Protein AF-K1SBX8-F1 (afdb_monomer)

Solvent-accessible surface area (backbone atoms only — not comparable to full-atom values): 13342 Å² total; per-residue (Å²): 135,52,78,65,52,52,31,38,78,70,58,76,33,94,51,95,43,72,65,49,44,47,35,50,52,34,51,57,45,26,78,76,49,77,55,64,72,56,53,44,50,53,35,54,56,32,33,76,77,32,50,64,52,16,52,54,54,49,52,50,48,37,45,75,54,55,51,29,42,60,83,38,51,71,63,34,48,75,53,74,47,83,50,100,91,45,70,44,81,47,74,47,83,60,45,67,79,79,82,50,70,68,49,53,55,53,38,71,73,46,81,90,67,76,72,55,78,51,95,76,40,68,66,38,53,47,25,66,47,52,80,82,41,77,47,21,36,45,42,67,66,38,79,44,76,40,82,86,38,63,25,32,40,35,68,46,61,71,56,90,51,57,66,27,24,38,42,33,46,63,57,86,39,62,44,73,80,52,78,63,49,58,50,35,52,51,43,49,35,73,64,36,74,82,40,47,74,46,66,76,65,75,50,99,82,54,69,99,61,69,57,64,39,30,57,33,44,31,23,48,68,83,52,65,77,78,69,57,85,130

pLDDT: mean 90.3, std 9.58, range [52.72, 98.81]

Radius of gyration: 18.96 Å; Cα contacts (8 Å, |Δi|>4): 338; chains: 1; bounding box: 49×44×55 Å

Foldseek 3Di:
DDPLVVCVVVCVFVDPDPLSSQLVLLVVLLVVADDQVVLQVVLVVLVVVNNVSSLVVVLVSCPVSCVQVVVQQVPKDWDWDQDPVGIDIDIDQRSDDDQDPVLVVVVVVDDDDCPPVDLPAPSQQLASADSPGGHRNNPHWHWDQFPNAIKIKDADSRDPDAFWMKIFGNDQAFAADDPSVVSRQVRVCV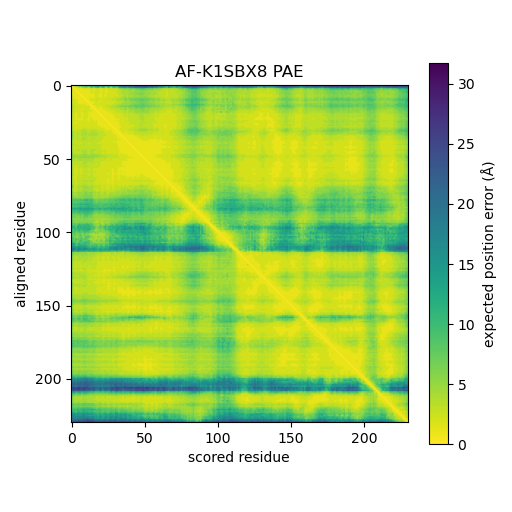SVVQKHKADFHLDPPTDPDPRRTHMIIMGHDCDPVNVDDD

Organism: NCBI:txid408170

InterPro domains:
  IPR000766 Galactose-1-phosphate uridyl transferase, class II [MF_00571] (1-230)
  IPR000766 Galactose-1-phosphate uridyl transferase, class II [PTHR39191] (3-229)
  IPR005849 Galactose-1-phosphate uridyl transferase, N-terminal [PF01087] (5-174)
  IPR023425 Galactose-1-phosphate uridyl transferase, class II, conserved site [PS01163] (202-219)

Sequence (230 aa):
SGLLDYAYEKGIIPENTVTYRDLFDVKLMASLVKRPSEVIREFWQNYSCSPKLATDSYYKFSCDTDYIRRYRIKKDLKWKTSTEYGDIDITVNLSKPEKDPKAIAAAKLQKQSGYPKCLLCKENEGYAGRVNHPARDNHRIIPLTIDGDNWFMQYSPYVYYNEHCIVFNGEHTPMVINDSTFRKLFDFISQFPHYIIGSNADLPIVGGSILTHEHFQGGRYSFALNRAEV

Nearest PDB structures (foldseek):
  6pe5-assembly1_R  TM=2.666E-01  e=2.845E+00  Vibrio parahaemolyticus
  2ca1-assembly1_B  TM=4.551E-01  e=9.415E+00  Infectious bronchitis virus
  2cjr-assembly1_A  TM=3.867E-01  e=5.494E+00  SARS coronavirus TW1

Mean predicted aligned error: 5.34 Å

Structure (mmCIF, N/CA/C/O backbone):
data_AF-K1SBX8-F1
#
_entry.id   AF-K1SBX8-F1
#
loop_
_atom_site.group_PDB
_atom_site.id
_atom_site.type_symbol
_atom_site.label_atom_id
_atom_site.label_alt_id
_atom_site.label_comp_id
_atom_site.label_asym_id
_atom_site.label_entity_id
_atom_site.label_seq_id
_atom_site.pdbx_PDB_ins_code
_atom_site.Cartn_x
_atom_site.Cartn_y
_atom_site.Cartn_z
_atom_site.occupancy
_atom_site.B_iso_or_equiv
_atom_site.auth_seq_id
_atom_site.auth_comp_id
_atom_site.auth_asym_id
_atom_site.auth_atom_id
_atom_site.pdbx_PDB_model_num
ATOM 1 N N . SER A 1 1 ? 3.984 -13.904 -26.184 1.00 52.72 1 SER A N 1
ATOM 2 C CA . SER A 1 1 ? 5.013 -12.903 -25.862 1.00 52.72 1 SER A CA 1
ATOM 3 C C . SER 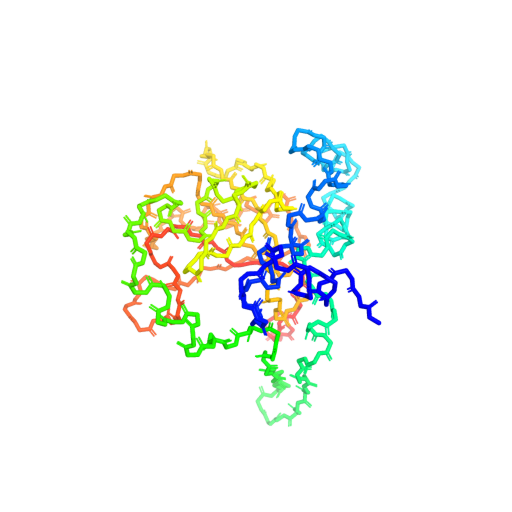A 1 1 ? 4.297 -11.673 -25.336 1.00 52.72 1 SER A C 1
ATOM 5 O O . SER A 1 1 ? 3.405 -11.176 -26.017 1.00 52.72 1 SER A O 1
ATOM 7 N N . GLY A 1 2 ? 4.546 -11.297 -24.080 1.00 88.31 2 GLY A N 1
ATOM 8 C CA . GLY A 1 2 ? 3.943 -10.118 -23.444 1.00 88.31 2 GLY A CA 1
ATOM 9 C C . GLY A 1 2 ? 4.786 -8.855 -23.652 1.00 88.31 2 GLY A C 1
ATOM 10 O O . GLY A 1 2 ? 5.935 -8.937 -24.079 1.00 88.31 2 GLY A O 1
ATOM 11 N N . LEU A 1 3 ? 4.254 -7.680 -23.295 1.00 92.19 3 LEU A N 1
ATOM 12 C CA . LEU A 1 3 ? 4.974 -6.396 -23.412 1.00 92.19 3 LEU A CA 1
ATOM 13 C C . LEU A 1 3 ? 6.342 -6.39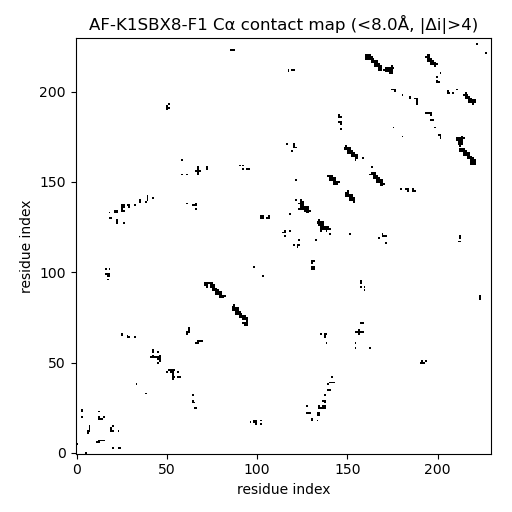9 -22.706 1.00 92.19 3 LEU A C 1
ATOM 15 O O . LEU A 1 3 ? 7.278 -5.756 -23.172 1.00 92.19 3 LEU A O 1
ATOM 19 N N . LEU A 1 4 ? 6.476 -7.147 -21.606 1.00 93.81 4 LEU A N 1
ATOM 20 C CA . LEU A 1 4 ? 7.731 -7.270 -20.858 1.00 93.81 4 LEU A CA 1
ATOM 21 C C . LEU A 1 4 ? 8.768 -8.149 -21.573 1.00 93.81 4 LEU A C 1
ATOM 23 O O . LEU A 1 4 ? 9.962 -7.883 -21.463 1.00 93.81 4 LEU A O 1
ATOM 27 N N . ASP A 1 5 ? 8.323 -9.170 -22.313 1.00 95.06 5 ASP A N 1
ATOM 28 C CA . ASP A 1 5 ? 9.214 -10.001 -23.133 1.00 95.06 5 ASP A CA 1
ATOM 29 C C . ASP A 1 5 ? 9.753 -9.165 -24.295 1.00 95.06 5 ASP A C 1
ATOM 31 O O . ASP A 1 5 ? 10.964 -9.076 -24.480 1.00 95.06 5 ASP A O 1
ATOM 35 N N . TYR A 1 6 ? 8.862 -8.442 -24.982 1.00 95.75 6 TYR A N 1
ATOM 36 C CA . TYR A 1 6 ? 9.233 -7.497 -26.034 1.00 95.75 6 TYR A CA 1
ATOM 37 C C . TYR A 1 6 ? 10.217 -6.430 -25.532 1.00 95.75 6 TYR A C 1
ATOM 39 O O . TYR A 1 6 ? 11.199 -6.116 -26.204 1.00 95.75 6 TYR A O 1
ATOM 47 N N . ALA A 1 7 ? 9.984 -5.880 -24.337 1.00 95.44 7 ALA A N 1
ATOM 48 C CA . ALA A 1 7 ? 10.873 -4.887 -23.746 1.00 95.44 7 ALA A CA 1
ATOM 49 C C . ALA A 1 7 ? 12.285 -5.429 -23.510 1.00 95.44 7 ALA A C 1
ATOM 51 O O . ALA A 1 7 ? 13.256 -4.701 -23.709 1.00 95.44 7 ALA A O 1
ATOM 52 N N . TYR A 1 8 ? 12.415 -6.697 -23.122 1.00 95.69 8 TYR A N 1
ATOM 53 C CA . TYR A 1 8 ? 13.721 -7.333 -22.997 1.00 95.69 8 TYR A CA 1
ATOM 54 C C . TYR A 1 8 ? 14.349 -7.611 -24.368 1.00 95.69 8 TYR A C 1
ATOM 56 O O . TYR A 1 8 ? 15.487 -7.219 -24.611 1.00 95.69 8 TYR A O 1
ATOM 64 N N . GLU A 1 9 ? 13.595 -8.205 -25.295 1.00 96.12 9 GLU A N 1
ATOM 65 C CA . GLU A 1 9 ? 14.057 -8.533 -26.652 1.00 96.12 9 GLU A CA 1
ATOM 66 C C . GLU A 1 9 ? 14.538 -7.299 -27.436 1.00 96.12 9 GLU A C 1
ATOM 68 O O . GLU A 1 9 ? 15.445 -7.395 -28.261 1.00 96.12 9 GLU A O 1
ATOM 73 N N . LYS A 1 10 ? 13.947 -6.126 -27.178 1.00 96.19 10 LYS A N 1
ATOM 74 C CA . LYS A 1 10 ? 14.340 -4.843 -27.782 1.00 96.19 10 LYS A CA 1
ATOM 75 C C . LYS A 1 10 ? 15.364 -4.047 -26.971 1.00 96.19 10 LYS A C 1
ATOM 77 O O . LYS A 1 10 ? 15.694 -2.934 -27.370 1.00 96.19 10 LYS A O 1
ATOM 82 N N . GLY A 1 11 ? 15.849 -4.576 -25.847 1.00 94.94 11 GLY A N 1
ATOM 83 C CA . GLY A 1 11 ? 16.826 -3.898 -24.989 1.00 94.94 11 GLY A CA 1
ATOM 84 C C . GLY A 1 11 ? 16.287 -2.662 -24.258 1.00 94.94 11 GLY A C 1
ATOM 85 O O . GLY A 1 11 ? 17.069 -1.825 -23.817 1.00 94.94 11 GLY A O 1
ATOM 86 N N . ILE A 1 12 ? 14.962 -2.527 -24.122 1.00 95.44 12 ILE A N 1
ATOM 87 C CA . ILE A 1 12 ? 14.315 -1.459 -23.337 1.00 95.44 12 ILE A CA 1
ATOM 88 C C . ILE A 1 12 ? 14.567 -1.680 -21.842 1.00 95.44 12 ILE A C 1
ATOM 90 O O . ILE A 1 12 ? 14.793 -0.721 -21.103 1.00 95.44 12 ILE A O 1
ATOM 94 N N . ILE A 1 13 ? 14.544 -2.942 -21.397 1.00 94.50 13 ILE A N 1
ATOM 95 C CA . ILE A 1 13 ? 15.036 -3.334 -20.074 1.00 94.50 13 ILE A CA 1
ATOM 96 C C . ILE A 1 13 ? 16.373 -4.074 -20.208 1.00 94.50 13 ILE A C 1
ATOM 98 O O . ILE A 1 13 ? 16.520 -4.896 -21.112 1.00 94.50 13 ILE A O 1
ATOM 102 N N . PRO A 1 14 ? 17.346 -3.812 -19.317 1.00 90.94 14 PRO A N 1
ATOM 103 C CA . PRO A 1 14 ? 18.709 -4.320 -19.478 1.00 90.94 14 PRO A CA 1
ATOM 104 C C . PRO A 1 14 ? 18.843 -5.812 -19.152 1.00 90.94 14 PRO A C 1
ATOM 106 O O . PRO A 1 14 ? 19.702 -6.487 -19.705 1.00 90.94 14 PRO A O 1
ATOM 109 N N . GLU A 1 15 ? 18.006 -6.340 -18.258 1.00 91.38 15 GLU A N 1
ATOM 110 C CA . GLU A 1 15 ? 18.068 -7.732 -17.815 1.00 91.38 15 GLU A CA 1
ATOM 111 C C . GLU A 1 15 ? 16.667 -8.325 -17.695 1.00 91.38 15 GLU A C 1
ATOM 113 O O . GLU A 1 15 ? 15.703 -7.646 -17.333 1.00 91.38 15 GLU A O 1
ATOM 118 N N . ASN A 1 16 ? 16.575 -9.632 -17.922 1.00 91.19 16 ASN A N 1
ATOM 119 C CA . ASN A 1 16 ? 15.331 -10.384 -17.851 1.00 91.19 16 ASN A CA 1
ATOM 120 C C . ASN A 1 16 ? 15.020 -10.886 -16.426 1.00 91.19 16 ASN A C 1
ATOM 122 O O . ASN A 1 16 ? 14.730 -12.063 -16.225 1.00 91.19 16 ASN A O 1
ATOM 126 N N . THR A 1 17 ? 15.128 -10.015 -15.418 1.00 90.81 17 THR A N 1
ATOM 127 C CA . THR A 1 17 ? 14.853 -10.371 -14.013 1.00 90.81 17 THR A CA 1
ATOM 128 C C . THR A 1 17 ? 13.523 -9.799 -13.538 1.00 90.81 17 THR A C 1
ATOM 130 O O . THR A 1 17 ? 13.006 -8.834 -14.107 1.00 90.81 17 THR A O 1
ATOM 133 N N . VAL A 1 18 ? 12.981 -10.355 -12.448 1.00 90.00 18 VAL A N 1
ATOM 134 C CA . VAL A 1 18 ? 11.745 -9.850 -11.823 1.00 90.00 18 VAL A CA 1
ATOM 135 C C . VAL A 1 18 ? 11.865 -8.364 -11.482 1.00 90.00 18 VAL A C 1
ATOM 137 O O . VAL A 1 18 ? 10.936 -7.610 -11.728 1.00 90.00 18 VAL A O 1
ATOM 140 N N . THR A 1 19 ? 13.024 -7.913 -10.994 1.00 91.19 19 THR A N 1
ATOM 141 C CA . THR A 1 19 ? 13.241 -6.506 -10.636 1.00 91.19 19 THR A CA 1
ATOM 142 C C . THR A 1 19 ? 13.079 -5.569 -11.831 1.00 91.19 19 THR A C 1
ATOM 144 O O . THR A 1 19 ? 12.318 -4.611 -11.743 1.00 91.19 19 THR A O 1
ATOM 147 N N . TYR A 1 20 ? 13.759 -5.826 -12.951 1.00 92.62 20 TYR A N 1
ATOM 148 C CA . TYR A 1 20 ? 13.671 -4.941 -14.120 1.00 92.62 20 TYR A CA 1
ATOM 149 C C . TYR A 1 20 ? 12.320 -5.029 -14.821 1.00 92.62 20 TYR A C 1
ATOM 151 O O . TYR A 1 20 ? 11.802 -4.009 -15.279 1.00 92.62 20 TYR A O 1
ATOM 159 N N . ARG A 1 21 ? 11.724 -6.226 -14.848 1.00 93.75 21 ARG A N 1
ATOM 160 C CA . ARG A 1 21 ? 10.353 -6.412 -15.318 1.00 93.75 21 ARG A CA 1
ATOM 161 C C . ARG A 1 21 ? 9.370 -5.595 -14.488 1.00 93.75 21 ARG A C 1
ATOM 163 O O . ARG A 1 21 ? 8.573 -4.881 -15.077 1.00 93.75 21 ARG A O 1
ATOM 170 N N . ASP A 1 22 ? 9.475 -5.621 -13.161 1.00 93.06 22 ASP A N 1
ATOM 171 C CA . ASP A 1 22 ? 8.588 -4.869 -12.266 1.00 93.06 22 ASP A CA 1
ATOM 172 C C . ASP A 1 22 ? 8.751 -3.355 -12.421 1.00 93.06 22 ASP A C 1
ATOM 174 O O . ASP A 1 22 ? 7.749 -2.645 -12.468 1.00 93.06 22 ASP A O 1
ATOM 178 N N . LEU A 1 23 ? 9.988 -2.855 -12.544 1.00 94.38 23 LEU A N 1
ATOM 179 C CA . LEU A 1 23 ? 10.243 -1.429 -12.791 1.00 94.38 23 LEU A CA 1
ATOM 180 C C . LEU A 1 23 ? 9.559 -0.954 -14.082 1.00 94.38 23 LEU A C 1
ATOM 182 O O . LEU A 1 23 ? 8.942 0.108 -14.112 1.00 94.38 23 LEU A O 1
ATOM 186 N N . PHE A 1 24 ? 9.654 -1.742 -15.154 1.00 95.62 24 PHE A N 1
ATOM 187 C CA . PHE A 1 24 ? 9.067 -1.371 -16.438 1.00 95.62 24 PHE A CA 1
ATOM 188 C C . PHE A 1 24 ? 7.548 -1.560 -16.478 1.00 95.62 24 PHE A C 1
ATOM 190 O O . PHE A 1 24 ? 6.834 -0.704 -16.992 1.00 95.62 24 PHE A O 1
ATOM 197 N N . ASP A 1 25 ? 7.047 -2.642 -15.893 1.00 94.94 25 ASP A N 1
ATOM 198 C CA . ASP A 1 25 ? 5.622 -2.947 -15.812 1.00 94.94 25 ASP A CA 1
ATOM 199 C C . ASP A 1 25 ? 4.842 -1.865 -15.051 1.00 94.94 25 ASP A C 1
ATOM 201 O O . ASP A 1 25 ? 3.842 -1.344 -15.543 1.00 94.94 25 ASP A O 1
ATOM 205 N N . VAL A 1 26 ? 5.358 -1.439 -13.891 1.00 94.81 26 VAL A N 1
ATOM 206 C CA . VAL A 1 26 ? 4.762 -0.346 -13.107 1.00 94.81 26 VAL A CA 1
ATOM 207 C C . VAL A 1 26 ? 4.768 0.968 -13.892 1.00 94.81 26 VAL A C 1
ATOM 209 O O . VAL A 1 26 ? 3.770 1.690 -13.878 1.00 94.81 26 VAL A O 1
ATOM 212 N N . LYS A 1 27 ? 5.844 1.255 -14.633 1.00 95.38 27 LYS A N 1
ATOM 213 C CA . LYS A 1 27 ? 5.943 2.441 -15.495 1.00 95.38 27 LYS A CA 1
ATOM 214 C C . LYS A 1 27 ? 4.921 2.428 -16.638 1.00 95.38 27 LYS A C 1
ATOM 216 O O . LYS A 1 27 ? 4.327 3.464 -16.938 1.00 95.38 27 LYS A O 1
ATOM 221 N N . LEU A 1 28 ? 4.701 1.275 -17.276 1.00 95.06 28 LEU A N 1
ATOM 222 C CA . LEU A 1 28 ? 3.665 1.126 -18.303 1.00 95.06 28 LEU A CA 1
ATOM 223 C C . LEU A 1 28 ? 2.282 1.396 -17.711 1.00 95.06 28 LEU A C 1
ATOM 225 O O . LEU A 1 28 ? 1.538 2.230 -18.226 1.00 95.06 28 LEU A O 1
ATOM 229 N N . MET A 1 29 ? 1.972 0.743 -16.591 1.00 95.56 29 MET A N 1
ATOM 230 C CA . MET A 1 29 ? 0.684 0.876 -15.921 1.00 95.56 29 MET A CA 1
ATOM 231 C C . MET A 1 29 ? 0.432 2.316 -15.456 1.00 95.56 29 MET A C 1
ATOM 233 O O . MET A 1 29 ? -0.659 2.844 -15.642 1.00 95.56 29 MET A O 1
ATOM 237 N N . ALA A 1 30 ? 1.451 3.013 -14.951 1.00 95.06 30 ALA A N 1
ATOM 238 C CA . ALA A 1 30 ? 1.335 4.407 -14.523 1.00 95.06 30 ALA A CA 1
ATOM 239 C C . ALA A 1 30 ? 0.838 5.363 -15.617 1.00 95.06 30 ALA A C 1
ATOM 241 O O . ALA A 1 30 ? 0.194 6.359 -15.295 1.00 95.06 30 ALA A O 1
ATOM 242 N N . SER A 1 31 ? 1.061 5.039 -16.896 1.00 94.62 31 SER A N 1
ATOM 243 C CA . SER A 1 31 ? 0.562 5.837 -18.027 1.00 94.62 31 SER A CA 1
ATOM 244 C C . SER A 1 31 ? -0.966 5.800 -18.170 1.00 94.62 31 SER A C 1
ATOM 246 O O . SER A 1 31 ? -1.533 6.655 -18.844 1.00 94.62 31 SER A O 1
ATOM 248 N N . LEU A 1 32 ? -1.638 4.828 -17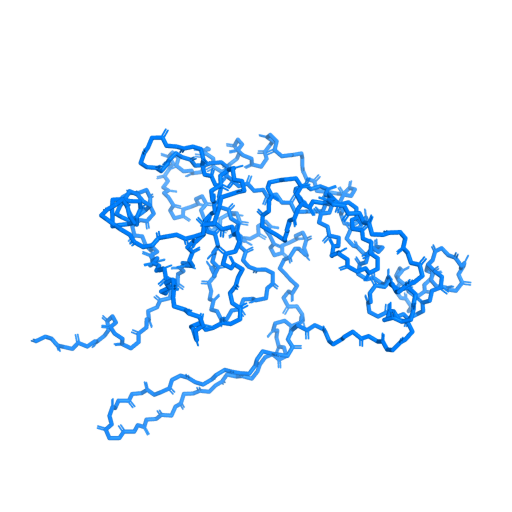.542 1.00 94.62 32 LEU A N 1
ATOM 249 C CA . LEU A 1 32 ? -3.098 4.671 -17.563 1.00 94.62 32 LEU A CA 1
ATOM 250 C C . LEU A 1 32 ? -3.743 4.993 -16.203 1.00 94.62 32 LEU A C 1
ATOM 252 O O . LEU A 1 32 ? -4.965 4.954 -16.068 1.00 94.62 32 LEU A O 1
ATOM 256 N N . VAL A 1 33 ? -2.936 5.270 -15.175 1.00 95.75 33 VAL A N 1
ATOM 257 C CA . VAL A 1 33 ? -3.407 5.485 -13.803 1.00 95.75 33 VAL A CA 1
ATOM 258 C C . VAL A 1 33 ? -3.765 6.956 -13.605 1.00 95.75 33 VAL A C 1
ATOM 260 O O . VAL A 1 33 ? -2.991 7.850 -13.946 1.00 95.75 33 VAL A O 1
ATOM 263 N N . LYS A 1 34 ? -4.924 7.209 -12.987 1.00 96.06 34 LYS A N 1
ATOM 264 C CA . LYS A 1 34 ? -5.400 8.555 -12.626 1.00 96.06 34 LYS A CA 1
ATOM 265 C C . LYS A 1 34 ? -4.376 9.333 -11.794 1.00 96.06 34 LYS A C 1
ATOM 267 O O . LYS A 1 34 ? -3.535 8.751 -11.097 1.00 96.06 34 LYS A O 1
ATOM 272 N N . ARG A 1 35 ? -4.453 10.664 -11.822 1.00 96.81 35 ARG A N 1
ATOM 273 C CA . ARG A 1 35 ? -3.574 11.513 -10.995 1.00 96.81 35 ARG A CA 1
ATOM 274 C C . ARG A 1 35 ? -3.924 11.369 -9.504 1.00 96.81 35 ARG A C 1
ATOM 276 O O . ARG A 1 35 ? -5.086 11.103 -9.198 1.00 96.81 35 ARG A O 1
ATOM 283 N N . PRO A 1 36 ? -2.976 11.592 -8.571 1.00 97.75 36 PRO A N 1
ATOM 284 C CA . PRO A 1 36 ? -3.254 11.529 -7.132 1.00 97.75 36 PRO A CA 1
ATOM 285 C C . PRO A 1 36 ? -4.475 12.339 -6.698 1.00 97.75 36 PRO A C 1
ATOM 287 O O . PRO A 1 36 ? -5.362 11.810 -6.037 1.00 97.75 36 PRO A O 1
ATOM 290 N N . SER A 1 37 ? -4.598 13.583 -7.166 1.00 98.19 37 SER A N 1
ATOM 291 C CA . SER A 1 37 ? -5.730 14.453 -6.829 1.00 98.19 37 SER A CA 1
ATOM 292 C C . SER A 1 37 ? -7.092 13.892 -7.249 1.00 98.19 37 SER A C 1
ATOM 294 O O . SER A 1 37 ? -8.084 14.111 -6.558 1.00 98.19 37 SER A O 1
ATOM 296 N N . GLU A 1 38 ? -7.160 13.152 -8.357 1.00 98.31 38 GLU A N 1
ATOM 297 C CA . GLU A 1 38 ? -8.403 12.538 -8.828 1.00 98.31 38 GLU A CA 1
ATOM 298 C C . GLU A 1 38 ? -8.787 11.337 -7.968 1.00 98.31 38 GLU A C 1
ATOM 300 O O . GLU A 1 38 ? -9.945 11.223 -7.577 1.00 98.31 38 GLU A O 1
ATOM 305 N N . VAL A 1 39 ? -7.813 10.491 -7.619 1.00 98.50 39 VAL A N 1
ATOM 306 C CA . VAL A 1 39 ? -8.031 9.325 -6.749 1.00 98.50 39 VAL A CA 1
ATOM 307 C C . VAL A 1 39 ? -8.441 9.765 -5.345 1.00 98.50 39 VAL A C 1
ATOM 309 O O . VAL A 1 39 ? -9.391 9.221 -4.788 1.00 98.50 39 VAL A O 1
ATOM 312 N N . ILE A 1 40 ? -7.792 10.799 -4.802 1.00 98.81 40 ILE A N 1
ATOM 313 C CA . ILE A 1 40 ? -8.144 11.394 -3.506 1.00 98.81 40 ILE A CA 1
ATOM 314 C C . ILE A 1 40 ? -9.568 11.960 -3.544 1.00 98.81 40 ILE A C 1
ATOM 316 O O . ILE A 1 40 ? -10.364 11.697 -2.644 1.00 98.81 40 ILE A O 1
ATOM 320 N N . ARG A 1 41 ? -9.924 12.707 -4.597 1.00 98.75 41 ARG A N 1
ATOM 321 C CA . ARG A 1 41 ? -11.277 13.257 -4.754 1.00 98.75 41 ARG A CA 1
ATOM 322 C C . ARG A 1 41 ? -12.330 12.151 -4.816 1.00 98.75 41 ARG A C 1
ATOM 324 O O . ARG A 1 41 ? -13.337 12.248 -4.125 1.00 98.75 41 ARG A O 1
ATOM 331 N N . GLU A 1 42 ? -12.103 11.112 -5.617 1.00 98.75 42 GLU A N 1
ATOM 332 C CA . GLU A 1 42 ? -13.020 9.971 -5.741 1.00 98.75 42 GLU A CA 1
ATOM 333 C C . GLU A 1 42 ? -13.160 9.199 -4.426 1.00 98.75 42 GLU A C 1
ATOM 335 O O . GLU A 1 42 ? -14.266 8.799 -4.064 1.00 98.75 42 GLU A O 1
ATOM 340 N N . PHE A 1 43 ? -12.065 9.032 -3.679 1.00 98.81 43 PHE A N 1
ATOM 341 C CA . PHE A 1 43 ? -12.098 8.419 -2.354 1.00 98.81 43 PHE A CA 1
ATOM 342 C C . PHE A 1 43 ? -13.042 9.176 -1.419 1.00 98.81 43 PHE A C 1
ATOM 344 O O . PHE A 1 43 ? -13.956 8.576 -0.858 1.00 98.81 43 PHE A O 1
ATOM 351 N N . TRP A 1 44 ? -12.869 10.494 -1.293 1.00 98.69 44 TRP A N 1
ATOM 352 C CA . TRP A 1 44 ? -13.675 11.308 -0.382 1.00 98.69 44 TRP A CA 1
ATOM 353 C C . TRP A 1 44 ? -15.120 11.500 -0.857 1.00 98.69 44 TRP A C 1
ATOM 355 O O . TRP A 1 44 ? -16.031 11.562 -0.032 1.00 98.69 44 TRP A O 1
ATOM 365 N N . GLN A 1 45 ? -15.362 11.500 -2.171 1.00 98.75 45 GLN A N 1
ATOM 366 C CA . GLN A 1 45 ? -16.717 11.422 -2.726 1.00 98.75 45 GLN A CA 1
ATOM 367 C C . GLN A 1 45 ? -17.414 10.127 -2.299 1.00 98.75 45 GLN A C 1
ATOM 369 O O . GLN A 1 45 ? -18.511 10.180 -1.750 1.00 98.75 45 GLN A O 1
ATOM 374 N N . ASN A 1 46 ? -16.764 8.974 -2.459 1.00 98.81 46 ASN A N 1
ATOM 375 C CA . ASN A 1 46 ? -17.303 7.697 -1.992 1.00 98.81 46 ASN A CA 1
ATOM 376 C C . ASN A 1 46 ? -17.459 7.653 -0.463 1.00 98.81 46 ASN A C 1
ATOM 378 O O . ASN A 1 46 ? -18.433 7.092 0.039 1.00 98.81 46 ASN A O 1
ATOM 382 N N . TYR A 1 47 ? -16.532 8.275 0.273 1.00 98.69 47 TYR A N 1
ATOM 383 C CA . TYR A 1 47 ? -16.551 8.333 1.736 1.00 98.69 47 TYR A CA 1
ATOM 384 C C . TYR A 1 47 ? -17.777 9.087 2.252 1.00 98.69 47 TYR A C 1
ATOM 386 O O . TYR A 1 47 ? -18.391 8.653 3.223 1.00 98.69 47 TYR A O 1
ATOM 394 N N . SER A 1 48 ? -18.186 10.157 1.556 1.00 98.50 48 SER A N 1
ATOM 395 C CA . SER A 1 48 ? -19.416 10.898 1.868 1.00 98.50 48 SER A CA 1
ATOM 396 C C . SER A 1 48 ? -20.683 10.037 1.805 1.00 98.50 48 SER A C 1
ATOM 398 O O . SER A 1 48 ? -21.661 10.342 2.482 1.00 98.50 48 SER A O 1
ATOM 400 N N . CYS A 1 49 ? -20.663 8.943 1.034 1.00 98.50 49 CYS A N 1
ATOM 401 C CA . CYS A 1 49 ? -21.738 7.955 1.025 1.00 98.50 49 CYS A CA 1
ATOM 402 C C . CYS A 1 49 ? -21.537 6.909 2.128 1.00 98.50 49 CYS A C 1
ATOM 404 O O . CYS A 1 49 ? -22.468 6.610 2.870 1.00 98.50 49 CYS A O 1
ATOM 406 N N . SER A 1 50 ? -20.339 6.319 2.223 1.00 98.56 50 SER A N 1
ATOM 407 C CA . SER A 1 50 ? -19.924 5.515 3.379 1.00 98.56 50 SER A CA 1
ATOM 408 C C . SER A 1 50 ? -18.406 5.259 3.393 1.00 98.56 50 SER A C 1
ATOM 410 O O . SER A 1 50 ? -17.811 5.065 2.324 1.00 98.56 50 SER A O 1
ATOM 412 N N . PRO A 1 51 ? -17.774 5.108 4.576 1.00 98.25 51 PRO A N 1
ATOM 413 C CA . PRO A 1 51 ? -16.365 4.707 4.681 1.00 98.25 51 PRO A CA 1
ATOM 414 C C . PRO A 1 51 ? -16.057 3.381 3.973 1.00 98.25 51 PRO A C 1
ATOM 416 O O . PRO A 1 51 ? -14.995 3.198 3.370 1.00 98.25 51 PRO A O 1
ATOM 419 N N . LYS A 1 52 ? -17.016 2.449 4.002 1.00 98.31 52 LYS A N 1
ATOM 420 C CA . LYS A 1 52 ? -16.912 1.156 3.325 1.00 98.31 52 LYS A CA 1
ATOM 421 C C . LYS A 1 52 ? -16.852 1.311 1.803 1.00 98.31 52 LYS A C 1
ATOM 423 O O . LYS A 1 52 ? -16.006 0.696 1.168 1.00 98.31 52 LYS A O 1
ATOM 428 N N . LEU A 1 53 ? -17.696 2.157 1.210 1.00 98.62 53 LEU A N 1
ATOM 429 C CA . LEU A 1 53 ? -17.670 2.382 -0.239 1.00 98.62 53 LEU A CA 1
ATOM 430 C C . LEU A 1 53 ? -16.339 2.997 -0.698 1.00 98.62 53 LEU A C 1
ATOM 432 O O . LEU A 1 53 ? -15.814 2.600 -1.740 1.00 98.62 53 LEU A O 1
ATOM 436 N N . ALA A 1 54 ? -15.786 3.939 0.072 1.00 98.62 54 ALA A N 1
ATOM 437 C CA . ALA A 1 54 ? -14.487 4.549 -0.224 1.00 98.62 54 ALA A CA 1
ATOM 438 C C . ALA A 1 54 ? -13.367 3.511 -0.257 1.00 98.62 54 ALA A C 1
ATOM 440 O O . ALA A 1 54 ? -12.608 3.425 -1.224 1.00 98.62 54 ALA A O 1
ATOM 441 N N . THR A 1 55 ? -13.308 2.690 0.787 1.00 98.44 55 THR A N 1
ATOM 442 C CA . THR A 1 55 ? -12.282 1.662 0.947 1.00 98.44 55 THR A CA 1
ATOM 443 C C . THR A 1 55 ? -12.420 0.520 -0.061 1.00 98.44 55 THR A C 1
ATOM 445 O O . THR A 1 55 ? -11.414 0.169 -0.682 1.00 98.44 55 THR A O 1
ATOM 448 N N . ASP A 1 56 ? -13.639 0.030 -0.321 1.00 98.25 56 ASP A N 1
ATOM 449 C CA . ASP A 1 56 ? -13.927 -0.974 -1.358 1.00 98.25 56 ASP A CA 1
ATOM 450 C C . ASP A 1 56 ? -13.491 -0.464 -2.751 1.00 98.25 56 ASP A C 1
ATOM 452 O O . ASP A 1 56 ? -12.795 -1.158 -3.501 1.00 98.25 56 ASP A O 1
ATOM 456 N N . SER A 1 57 ? -13.866 0.775 -3.099 1.00 98.38 57 SER A N 1
ATOM 457 C CA . SER A 1 57 ? -13.549 1.382 -4.401 1.00 98.38 57 SER A CA 1
ATOM 458 C C . SER A 1 57 ? -12.048 1.600 -4.573 1.00 98.38 57 SER A C 1
ATOM 460 O O . SER A 1 57 ? -11.489 1.324 -5.636 1.00 98.38 57 SER A O 1
ATOM 462 N N . TYR A 1 58 ? -11.375 2.045 -3.513 1.00 98.50 58 TYR A N 1
ATOM 463 C CA . TYR A 1 58 ? -9.930 2.228 -3.505 1.00 98.50 58 TYR A CA 1
ATOM 464 C C . TYR A 1 58 ? -9.175 0.898 -3.580 1.00 98.50 58 TYR A C 1
ATOM 466 O O . TYR A 1 58 ? -8.199 0.793 -4.318 1.00 98.50 58 TYR A O 1
ATOM 474 N N . TYR A 1 59 ? -9.649 -0.150 -2.898 1.00 97.81 59 TYR A N 1
ATOM 475 C CA . TYR A 1 59 ? -9.035 -1.478 -2.974 1.00 97.81 59 TYR A CA 1
ATOM 476 C C . TYR A 1 59 ? -9.162 -2.061 -4.378 1.00 97.81 59 TYR A C 1
ATOM 478 O O . TYR A 1 59 ? -8.189 -2.576 -4.940 1.00 97.81 59 TYR A O 1
ATOM 486 N N . LYS A 1 60 ? -10.343 -1.907 -4.989 1.00 97.69 60 LYS A N 1
ATOM 487 C CA . LYS A 1 60 ? -10.569 -2.257 -6.390 1.00 97.69 60 LYS A CA 1
ATOM 488 C C . LYS A 1 60 ? -9.619 -1.495 -7.312 1.00 97.69 60 LYS A C 1
ATOM 490 O O . LYS A 1 60 ? -8.968 -2.128 -8.138 1.00 97.69 60 LYS A O 1
ATOM 495 N N . PHE A 1 61 ? -9.481 -0.182 -7.136 1.00 97.81 61 PHE A N 1
ATOM 496 C CA . PHE A 1 61 ? -8.521 0.630 -7.884 1.00 97.81 61 PHE A CA 1
ATOM 497 C C . PHE A 1 61 ? -7.084 0.102 -7.737 1.00 97.81 61 PHE A C 1
ATOM 499 O O . PHE A 1 61 ? -6.413 -0.128 -8.743 1.00 97.81 61 PHE A O 1
ATOM 506 N N . SER A 1 62 ? -6.620 -0.176 -6.515 1.00 97.00 62 SER A N 1
ATOM 507 C CA . SER A 1 62 ? -5.280 -0.725 -6.270 1.00 97.00 62 SER A CA 1
ATOM 508 C C . SER A 1 62 ? -5.069 -2.100 -6.915 1.00 97.00 62 SER A C 1
ATOM 510 O O . SER A 1 62 ? -3.959 -2.419 -7.337 1.00 97.00 62 SER A O 1
ATOM 512 N N . CYS A 1 63 ? -6.120 -2.914 -7.027 1.00 96.06 63 CYS A N 1
ATOM 513 C CA . CYS A 1 63 ? -6.069 -4.198 -7.723 1.00 96.06 63 CYS A CA 1
ATOM 514 C C . CYS A 1 63 ? -6.116 -4.070 -9.255 1.00 96.06 63 CYS A C 1
ATOM 516 O O . CYS A 1 63 ? -5.514 -4.882 -9.952 1.00 96.06 63 CYS A O 1
ATOM 518 N N . ASP A 1 64 ? -6.867 -3.108 -9.789 1.00 96.44 64 ASP A N 1
ATOM 519 C CA . ASP A 1 64 ? -7.053 -2.919 -11.235 1.00 96.44 64 ASP A CA 1
ATOM 520 C C . ASP A 1 64 ? -5.883 -2.166 -11.884 1.00 96.44 64 ASP A C 1
ATOM 522 O O . ASP A 1 64 ? -5.663 -2.271 -13.085 1.00 96.44 64 ASP A O 1
ATOM 526 N N . THR A 1 65 ? -5.107 -1.446 -11.078 1.00 95.75 65 THR A N 1
ATOM 527 C CA . THR A 1 65 ? -3.869 -0.761 -11.479 1.00 95.75 65 THR A CA 1
ATOM 528 C C . THR A 1 65 ? -2.617 -1.599 -11.236 1.00 95.75 65 THR A C 1
ATOM 530 O O . THR A 1 65 ? -1.512 -1.066 -11.297 1.00 95.75 65 THR A O 1
ATOM 533 N N . ASP A 1 66 ? -2.765 -2.885 -10.902 1.00 93.62 66 ASP A N 1
ATOM 534 C CA . ASP A 1 66 ? -1.669 -3.814 -10.593 1.00 93.62 66 ASP A CA 1
ATOM 535 C C . ASP A 1 66 ? -0.685 -3.324 -9.511 1.00 93.62 66 ASP A C 1
ATOM 537 O O . ASP A 1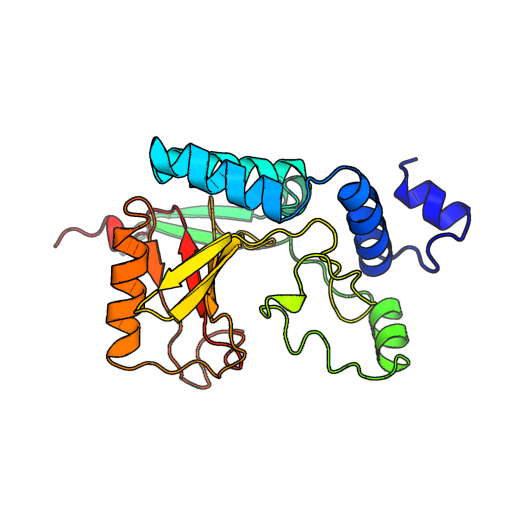 66 ? 0.427 -3.843 -9.367 1.00 93.62 66 ASP A O 1
ATOM 541 N N . TYR A 1 67 ? -1.102 -2.367 -8.675 1.00 94.69 67 TYR A N 1
ATOM 542 C CA . TYR A 1 67 ? -0.390 -2.056 -7.440 1.00 94.69 67 TYR A CA 1
ATOM 543 C C . TYR A 1 67 ? -0.469 -3.253 -6.476 1.00 94.69 67 TYR A C 1
ATOM 545 O O . TYR A 1 67 ? 0.547 -3.708 -5.947 1.00 94.69 67 TYR A O 1
ATOM 553 N N . ILE A 1 68 ? -1.667 -3.831 -6.335 1.00 93.94 68 ILE A N 1
ATOM 554 C CA . ILE A 1 68 ? -1.904 -5.130 -5.701 1.00 93.94 68 ILE A CA 1
ATOM 555 C C . ILE A 1 68 ? -1.967 -6.192 -6.799 1.00 93.94 68 ILE A C 1
ATOM 557 O O . ILE A 1 68 ? -2.985 -6.389 -7.464 1.00 93.94 68 ILE A O 1
ATOM 561 N N . ARG A 1 69 ? -0.862 -6.917 -6.975 1.00 91.75 69 ARG A N 1
ATOM 562 C CA . ARG A 1 69 ? -0.700 -7.921 -8.036 1.00 91.75 69 ARG A CA 1
ATOM 563 C C . ARG A 1 69 ? -1.446 -9.212 -7.693 1.00 91.75 69 ARG A C 1
ATOM 565 O O . ARG A 1 69 ? -0.850 -10.183 -7.220 1.00 91.75 69 ARG A O 1
ATOM 572 N N . ARG A 1 70 ? -2.755 -9.249 -7.964 1.00 91.19 70 ARG A N 1
ATOM 573 C CA . ARG A 1 70 ? -3.653 -10.388 -7.653 1.00 91.19 70 ARG A CA 1
ATOM 574 C C . ARG A 1 70 ? -3.124 -11.736 -8.154 1.00 91.19 70 ARG A C 1
ATOM 576 O O . ARG A 1 70 ? -3.231 -12.743 -7.459 1.00 91.19 70 ARG A O 1
ATOM 583 N N . TYR A 1 71 ? -2.494 -11.759 -9.328 1.00 89.19 71 TYR A N 1
ATOM 584 C CA . TYR A 1 71 ? -1.926 -12.977 -9.915 1.00 89.19 71 TYR A CA 1
ATOM 585 C C . TYR A 1 71 ? -0.707 -13.531 -9.148 1.00 89.19 71 TYR A C 1
ATOM 587 O O . TYR A 1 71 ? -0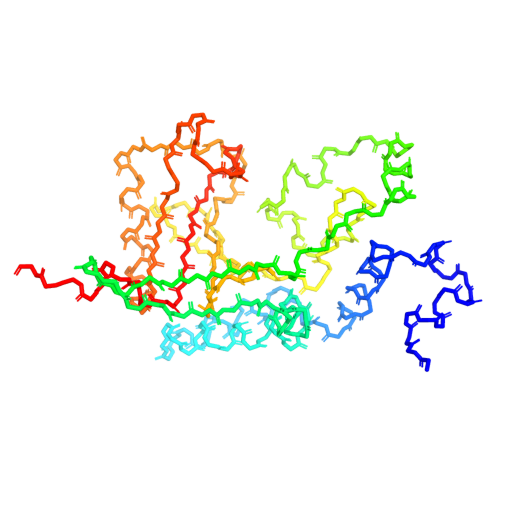.392 -14.713 -9.281 1.00 89.19 71 TYR A O 1
ATOM 595 N N . ARG A 1 72 ? -0.021 -12.705 -8.343 1.00 88.88 72 ARG A N 1
ATOM 596 C CA . ARG A 1 72 ? 1.036 -13.150 -7.419 1.00 88.88 72 ARG A CA 1
ATOM 597 C C . ARG A 1 72 ? 0.441 -13.660 -6.115 1.00 88.88 72 ARG A C 1
ATOM 599 O O . ARG A 1 72 ? 0.822 -14.731 -5.669 1.00 88.88 72 ARG A O 1
ATOM 606 N N . ILE A 1 73 ? -0.538 -12.939 -5.574 1.00 86.62 73 ILE A N 1
ATOM 607 C CA . ILE A 1 73 ? -1.238 -13.293 -4.327 1.00 86.62 73 ILE A CA 1
ATOM 608 C C . ILE A 1 73 ? -1.984 -14.624 -4.462 1.00 86.62 73 ILE A C 1
ATOM 610 O O . ILE A 1 73 ? -2.033 -15.407 -3.524 1.00 86.62 73 ILE A O 1
ATOM 614 N N . LYS A 1 74 ? -2.512 -14.943 -5.652 1.00 87.94 74 LYS A N 1
ATOM 615 C CA . LYS A 1 74 ? -3.146 -16.245 -5.926 1.00 87.94 74 LYS A CA 1
ATOM 616 C C . LYS A 1 74 ? -2.205 -17.441 -5.699 1.00 87.94 74 LYS A C 1
ATOM 618 O O . LYS A 1 74 ? -2.685 -18.560 -5.562 1.00 87.94 74 LYS A O 1
ATOM 623 N N . LYS A 1 75 ? -0.886 -17.224 -5.692 1.00 88.06 75 LYS A N 1
ATOM 624 C CA . LYS A 1 75 ? 0.102 -18.274 -5.415 1.00 88.06 75 LYS A CA 1
ATOM 625 C C . LYS A 1 75 ? 0.288 -18.527 -3.921 1.00 88.06 75 LYS A C 1
ATOM 627 O O . LYS A 1 75 ? 0.867 -19.549 -3.580 1.00 88.06 75 LYS A O 1
ATOM 632 N N . ASP A 1 76 ? -0.167 -17.625 -3.055 1.00 87.25 76 ASP A N 1
ATOM 633 C CA . ASP A 1 76 ? -0.029 -17.783 -1.611 1.00 87.25 76 ASP A CA 1
ATOM 634 C C . ASP A 1 76 ? -0.778 -19.029 -1.138 1.00 87.25 76 ASP A C 1
ATOM 636 O O . ASP A 1 76 ? -1.912 -19.296 -1.545 1.00 87.25 76 ASP A O 1
ATOM 640 N N . LEU A 1 77 ? -0.149 -19.781 -0.242 1.00 89.12 77 LEU A N 1
ATOM 641 C CA . LEU A 1 77 ? -0.764 -20.954 0.363 1.00 89.12 77 LEU A CA 1
ATOM 642 C C . LEU A 1 77 ? -1.514 -20.508 1.613 1.00 89.12 77 LEU A C 1
ATOM 644 O O . LEU A 1 77 ? -0.943 -19.810 2.452 1.00 89.12 77 LEU A O 1
ATOM 648 N N . LYS A 1 78 ? -2.784 -20.898 1.738 1.00 89.12 78 LYS A N 1
ATOM 649 C CA . LYS A 1 78 ? -3.624 -20.578 2.897 1.00 89.12 78 LYS A CA 1
ATOM 650 C C . LYS A 1 78 ? -4.403 -21.814 3.307 1.00 89.12 78 LYS A C 1
ATOM 652 O O . LYS A 1 78 ? -5.078 -22.413 2.472 1.00 89.12 78 LYS A O 1
ATOM 657 N N . TRP A 1 79 ? -4.330 -22.177 4.577 1.00 90.88 79 TRP A N 1
ATOM 658 C CA . TRP A 1 79 ? -5.143 -23.246 5.140 1.00 90.88 79 TRP A CA 1
ATOM 659 C C . TRP A 1 79 ? -5.532 -22.917 6.575 1.00 90.88 79 TRP A C 1
ATOM 661 O O . TRP A 1 79 ? -4.899 -22.096 7.240 1.00 90.88 79 TRP A O 1
ATOM 671 N N . LYS A 1 80 ? -6.615 -23.544 7.028 1.00 89.94 80 LYS A N 1
ATOM 672 C CA . LYS A 1 80 ? -7.093 -23.462 8.404 1.00 89.94 80 LYS A CA 1
ATOM 673 C C . LYS A 1 80 ? -7.042 -24.849 9.006 1.00 89.94 80 LYS A C 1
ATOM 675 O O . LYS A 1 80 ? -7.398 -25.813 8.330 1.00 89.94 80 LYS A O 1
ATOM 680 N N . THR A 1 81 ? -6.585 -24.944 10.244 1.00 91.44 81 THR A N 1
ATOM 681 C CA . THR A 1 81 ? -6.576 -26.200 10.989 1.00 91.44 81 THR A CA 1
ATOM 682 C C . THR A 1 81 ? -7.215 -25.983 12.346 1.00 91.44 81 THR A C 1
ATOM 684 O O . THR A 1 81 ? -6.841 -25.060 13.068 1.00 91.44 81 THR A O 1
ATOM 687 N N . SER A 1 82 ? -8.181 -26.828 12.691 1.00 92.00 82 SER A N 1
ATOM 688 C CA . SER A 1 82 ? -8.777 -26.821 14.024 1.00 92.00 82 SER A CA 1
ATOM 689 C C . SER A 1 82 ? -7.824 -27.493 15.008 1.00 92.00 82 SER A C 1
ATOM 691 O O . SER A 1 82 ? -7.218 -28.521 14.697 1.00 92.00 82 SER A O 1
ATOM 693 N N . THR A 1 83 ? -7.669 -26.893 16.183 1.00 89.81 83 THR A N 1
ATOM 694 C CA . THR A 1 83 ? -6.854 -27.416 17.285 1.00 89.81 83 THR A CA 1
ATOM 695 C C . THR A 1 83 ? -7.646 -27.360 18.587 1.00 89.81 83 THR A C 1
ATOM 697 O O . THR A 1 83 ? -8.701 -26.730 18.644 1.00 89.81 83 THR A O 1
ATOM 700 N N . GLU A 1 84 ? -7.130 -27.977 19.651 1.00 90.56 84 GLU A N 1
ATOM 701 C CA . GLU A 1 84 ? -7.722 -27.872 20.995 1.00 90.56 84 GLU A CA 1
ATOM 702 C C . GLU A 1 84 ? -7.764 -26.426 21.531 1.00 90.56 84 GLU A C 1
ATOM 704 O O . GLU A 1 84 ? -8.574 -26.116 22.398 1.00 90.56 84 GLU A O 1
ATOM 709 N N . TYR A 1 85 ? -6.944 -25.526 20.972 1.00 83.44 85 TYR A N 1
ATOM 710 C CA . TYR A 1 85 ? -6.867 -24.107 21.338 1.00 83.44 85 TYR A CA 1
ATOM 711 C C . TYR A 1 85 ? -7.632 -23.184 20.373 1.00 83.44 85 TYR A C 1
ATOM 713 O O . TYR A 1 85 ? -7.477 -21.964 20.423 1.00 83.44 85 TYR A O 1
ATOM 721 N N . GLY A 1 86 ? -8.444 -23.755 19.477 1.00 84.88 86 GLY A N 1
ATOM 722 C CA . GLY A 1 86 ? -9.198 -23.035 18.451 1.00 84.88 86 GLY A CA 1
ATOM 723 C C . GLY A 1 86 ? -8.620 -23.182 17.043 1.00 84.88 86 GLY A C 1
ATOM 724 O O . GLY A 1 86 ? -7.651 -23.909 16.801 1.00 84.88 86 GLY A O 1
ATOM 725 N N . ASP A 1 87 ? -9.252 -22.507 16.084 1.00 86.88 87 ASP A N 1
ATOM 726 C CA . ASP A 1 87 ? -8.823 -22.534 14.685 1.00 86.88 87 ASP A CA 1
ATOM 727 C C . ASP A 1 87 ? -7.557 -21.699 14.475 1.00 86.88 87 ASP A C 1
ATOM 729 O O . ASP A 1 87 ? -7.528 -20.497 14.760 1.00 86.88 87 ASP A O 1
ATOM 733 N N . ILE A 1 88 ? -6.533 -22.323 13.896 1.00 88.31 88 ILE A N 1
ATOM 734 C CA . ILE A 1 88 ? -5.301 -21.658 13.476 1.00 88.31 88 ILE A CA 1
ATOM 735 C C . ILE A 1 88 ? -5.371 -21.386 11.972 1.00 88.31 88 ILE A C 1
ATOM 737 O O . ILE A 1 88 ? -5.524 -22.305 11.162 1.00 88.31 88 ILE A O 1
ATOM 741 N N . ASP A 1 89 ? -5.204 -20.117 11.602 1.00 87.25 89 ASP A N 1
ATOM 742 C CA . ASP A 1 89 ? -5.043 -19.679 10.218 1.00 87.25 89 ASP A CA 1
ATOM 743 C C . ASP A 1 89 ? -3.544 -19.676 9.864 1.00 87.25 89 ASP A C 1
ATOM 745 O O . ASP A 1 89 ? -2.760 -18.953 10.482 1.00 87.25 89 ASP A O 1
ATOM 749 N N . ILE A 1 90 ? -3.132 -20.460 8.863 1.00 88.50 90 ILE A N 1
ATOM 750 C CA . ILE A 1 90 ? -1.736 -20.531 8.408 1.00 88.50 90 ILE A CA 1
ATOM 751 C C . ILE A 1 90 ? -1.644 -20.015 6.973 1.00 88.50 90 ILE A C 1
ATOM 753 O O . ILE A 1 90 ? -2.395 -20.436 6.089 1.00 88.50 90 ILE A O 1
ATOM 757 N N . THR A 1 91 ? -0.701 -19.100 6.734 1.00 85.81 91 THR A N 1
ATOM 758 C CA . THR A 1 91 ? -0.454 -18.521 5.409 1.00 85.81 91 THR A CA 1
ATOM 759 C C . THR A 1 91 ? 1.029 -18.496 5.065 1.00 85.81 91 THR A C 1
ATOM 761 O O . THR A 1 91 ? 1.840 -18.060 5.882 1.00 85.81 91 THR A O 1
ATOM 764 N N . VAL A 1 92 ? 1.376 -18.864 3.831 1.00 87.38 92 VAL A N 1
ATOM 765 C CA . VAL A 1 92 ? 2.721 -18.701 3.262 1.00 87.38 92 VAL A CA 1
ATOM 766 C C . VAL A 1 92 ? 2.641 -17.705 2.110 1.00 87.38 92 VAL A C 1
ATOM 768 O O . VAL A 1 92 ? 1.981 -17.967 1.104 1.00 87.38 92 VAL A O 1
ATOM 771 N N . ASN A 1 93 ? 3.307 -16.559 2.265 1.00 82.75 93 ASN A N 1
ATOM 772 C CA . ASN A 1 93 ? 3.328 -15.503 1.255 1.00 82.75 93 ASN A CA 1
ATOM 773 C C . ASN A 1 93 ? 4.391 -15.812 0.190 1.00 82.75 93 ASN A C 1
ATOM 775 O O . ASN A 1 93 ? 5.587 -15.661 0.434 1.00 82.75 93 ASN A O 1
ATOM 779 N N . LEU A 1 94 ? 3.938 -16.230 -0.991 1.00 84.38 94 LEU A N 1
ATOM 780 C CA . LEU A 1 94 ? 4.763 -16.486 -2.175 1.00 84.38 94 LEU A CA 1
ATOM 781 C C . LEU A 1 94 ? 4.720 -15.309 -3.166 1.00 84.38 94 LEU A C 1
ATOM 783 O O . LEU A 1 94 ? 5.370 -15.339 -4.213 1.00 84.38 94 LEU A O 1
ATOM 787 N N . SER A 1 95 ? 3.950 -14.264 -2.854 1.00 77.81 95 SER A N 1
ATOM 788 C CA . SER A 1 95 ? 3.803 -13.073 -3.690 1.00 77.81 95 SER A CA 1
ATOM 789 C C . SER A 1 95 ? 5.006 -12.125 -3.640 1.00 77.81 95 SER A C 1
ATOM 791 O O . SER A 1 95 ? 5.225 -11.364 -4.590 1.00 77.81 95 SER A O 1
ATOM 793 N N . LYS A 1 96 ? 5.792 -12.165 -2.555 1.00 77.06 96 LYS A N 1
ATOM 794 C CA . LYS A 1 96 ? 6.994 -11.345 -2.383 1.00 77.06 96 LYS A CA 1
ATOM 795 C C . LYS A 1 96 ? 8.149 -11.937 -3.205 1.00 77.06 96 LYS A C 1
ATOM 797 O O . LYS A 1 96 ? 8.619 -13.022 -2.877 1.00 77.06 96 LYS A O 1
ATOM 802 N N . PRO A 1 97 ? 8.635 -11.246 -4.251 1.00 70.69 97 PRO A N 1
ATOM 803 C CA . PRO A 1 97 ? 9.691 -11.791 -5.091 1.00 70.69 97 PRO A CA 1
ATOM 804 C C . PRO A 1 97 ? 11.032 -11.811 -4.351 1.00 70.69 97 PRO A C 1
ATOM 806 O O . PRO A 1 97 ? 11.430 -10.817 -3.735 1.00 70.69 97 PRO A O 1
ATOM 809 N N . GLU A 1 98 ? 11.752 -12.927 -4.452 1.00 73.00 98 GLU A N 1
ATOM 810 C CA . GLU A 1 98 ? 13.163 -12.983 -4.076 1.00 73.00 98 GLU A CA 1
ATOM 811 C C . GLU A 1 98 ? 14.002 -12.142 -5.046 1.00 73.00 98 GLU A C 1
ATOM 813 O O . GLU A 1 98 ? 13.695 -12.021 -6.236 1.00 73.00 98 GLU A O 1
ATOM 818 N N . LYS A 1 99 ? 15.061 -11.510 -4.529 1.00 73.38 99 LYS A N 1
ATOM 819 C CA . LYS A 1 99 ? 15.953 -10.692 -5.354 1.00 73.38 99 LYS A CA 1
ATOM 820 C C . LYS A 1 99 ? 16.941 -11.590 -6.092 1.00 73.38 99 LYS A C 1
ATOM 822 O O . LYS A 1 99 ? 17.697 -12.323 -5.466 1.00 73.38 99 LYS A O 1
ATOM 827 N N . ASP A 1 100 ? 16.967 -11.459 -7.413 1.00 81.06 100 ASP A N 1
ATOM 828 C CA . ASP A 1 100 ? 17.905 -12.167 -8.283 1.00 81.06 100 ASP A CA 1
ATOM 829 C C . ASP A 1 100 ? 19.372 -11.758 -7.991 1.00 81.06 100 ASP A C 1
ATOM 831 O O . ASP A 1 100 ? 19.635 -10.560 -7.812 1.00 81.06 100 ASP A O 1
ATOM 835 N N . PRO A 1 101 ? 20.348 -12.692 -7.982 1.00 81.62 101 PRO A N 1
ATOM 836 C CA . PRO A 1 101 ? 21.767 -12.382 -7.782 1.00 81.62 101 PRO A CA 1
ATOM 837 C C . PRO A 1 101 ? 22.315 -11.281 -8.700 1.00 81.62 101 PRO A C 1
ATOM 839 O O . PRO A 1 101 ? 23.100 -10.443 -8.249 1.00 81.62 101 PRO A O 1
ATOM 842 N N . LYS A 1 102 ? 21.872 -11.218 -9.964 1.00 80.19 102 LYS A N 1
ATOM 843 C CA . LYS A 1 102 ? 22.256 -10.152 -10.901 1.00 80.19 102 LYS A CA 1
ATOM 844 C C . LYS A 1 102 ? 21.730 -8.792 -10.456 1.00 80.19 102 LYS A C 1
ATOM 846 O O . LYS A 1 102 ? 22.461 -7.805 -10.496 1.00 80.19 102 LYS A O 1
ATOM 851 N N . ALA A 1 103 ? 20.482 -8.735 -9.986 1.00 75.19 103 ALA A N 1
ATOM 852 C CA . ALA A 1 103 ? 19.898 -7.506 -9.453 1.00 75.19 103 ALA A CA 1
ATOM 853 C C . ALA A 1 103 ? 20.616 -7.063 -8.167 1.00 75.19 103 ALA A C 1
ATOM 855 O O . ALA A 1 103 ? 20.845 -5.871 -7.967 1.00 75.19 103 ALA A O 1
ATOM 856 N N . ILE A 1 104 ? 21.040 -8.010 -7.322 1.00 76.81 104 ILE A N 1
ATOM 857 C CA . ILE A 1 104 ? 21.851 -7.728 -6.128 1.00 76.81 104 ILE A CA 1
ATOM 858 C C . ILE A 1 104 ? 23.216 -7.146 -6.520 1.00 76.81 104 ILE A C 1
ATOM 860 O O . ILE A 1 104 ? 23.641 -6.146 -5.939 1.00 76.81 104 ILE A O 1
ATOM 864 N N . ALA A 1 105 ? 23.896 -7.736 -7.507 1.00 79.56 105 ALA A N 1
ATOM 865 C CA . ALA A 1 105 ? 25.179 -7.236 -7.997 1.00 79.56 105 ALA A CA 1
ATOM 866 C C . ALA A 1 105 ? 25.047 -5.822 -8.590 1.00 79.56 105 ALA A C 1
ATOM 868 O O . ALA A 1 105 ? 25.797 -4.925 -8.208 1.00 79.56 105 ALA A O 1
ATOM 869 N N . ALA A 1 106 ? 24.041 -5.590 -9.439 1.00 77.00 106 ALA A N 1
ATOM 870 C CA . ALA A 1 106 ? 23.766 -4.277 -10.019 1.00 77.00 106 ALA A CA 1
ATOM 871 C C . ALA A 1 106 ? 23.427 -3.223 -8.949 1.00 77.00 106 ALA A C 1
ATOM 873 O O . ALA A 1 106 ? 23.918 -2.096 -9.006 1.00 77.00 106 ALA A O 1
ATOM 874 N N . ALA A 1 107 ? 22.647 -3.591 -7.928 1.00 75.88 107 ALA A N 1
ATOM 875 C CA . ALA A 1 107 ? 22.317 -2.716 -6.805 1.00 75.88 107 ALA A CA 1
ATOM 876 C C . ALA A 1 107 ? 23.548 -2.258 -6.005 1.00 75.88 107 ALA A C 1
ATOM 878 O O . ALA A 1 107 ? 23.557 -1.127 -5.523 1.00 75.88 107 ALA A O 1
ATOM 879 N N . LYS A 1 108 ? 24.580 -3.104 -5.867 1.00 76.94 108 LYS A N 1
ATOM 880 C CA . LYS A 1 108 ? 25.831 -2.745 -5.172 1.00 76.94 108 LYS A CA 1
ATOM 881 C C . LYS A 1 108 ? 26.657 -1.701 -5.926 1.00 76.94 108 LYS A C 1
ATOM 883 O O . LYS A 1 108 ? 27.419 -0.975 -5.298 1.00 76.94 108 LYS A O 1
ATOM 888 N N . LEU A 1 109 ? 26.507 -1.628 -7.249 1.00 79.44 109 LEU A N 1
ATOM 889 C CA . LEU A 1 109 ? 27.218 -0.672 -8.103 1.00 79.44 109 LEU A CA 1
ATOM 890 C C . LEU A 1 109 ? 26.500 0.684 -8.206 1.00 79.44 109 LEU A C 1
ATOM 892 O O . LEU A 1 109 ? 27.094 1.663 -8.656 1.00 79.44 109 LEU A O 1
ATOM 896 N N . GLN A 1 110 ? 25.227 0.765 -7.805 1.00 73.12 110 GLN A N 1
ATOM 897 C CA . GLN A 1 110 ? 24.479 2.021 -7.816 1.00 73.12 110 GLN A CA 1
ATOM 898 C C . GLN A 1 110 ? 24.888 2.924 -6.650 1.00 73.12 110 GLN A C 1
ATOM 900 O O . GLN A 1 110 ? 25.048 2.473 -5.515 1.00 73.12 110 GLN A O 1
ATOM 905 N N . LYS A 1 111 ? 24.984 4.234 -6.917 1.00 73.81 111 LYS A N 1
ATOM 906 C CA . LYS A 1 111 ? 25.140 5.236 -5.856 1.00 73.81 111 LYS A CA 1
ATOM 907 C C . LYS A 1 111 ? 23.988 5.093 -4.864 1.00 73.81 111 LYS A C 1
ATOM 909 O O . LYS A 1 111 ? 22.823 5.037 -5.265 1.00 73.81 111 LYS A O 1
ATOM 914 N N . GLN A 1 112 ? 24.314 5.046 -3.575 1.00 70.00 112 GLN A N 1
ATOM 915 C CA . GLN A 1 112 ? 23.293 5.079 -2.538 1.00 70.00 112 GLN A CA 1
ATOM 916 C C . GLN A 1 112 ? 22.507 6.388 -2.667 1.00 70.00 112 GLN A C 1
ATOM 918 O O . GLN A 1 112 ? 23.081 7.475 -2.660 1.00 70.00 112 GLN A O 1
ATOM 923 N N . SER A 1 113 ? 21.193 6.266 -2.833 1.00 75.50 113 SER A N 1
ATOM 924 C CA . SER A 1 113 ? 20.261 7.390 -2.819 1.00 75.50 113 SER A CA 1
ATOM 925 C C . SER A 1 113 ? 19.522 7.379 -1.489 1.00 75.50 113 SER A C 1
ATOM 927 O O . SER A 1 113 ? 18.973 6.345 -1.107 1.00 75.50 113 SER A O 1
ATOM 929 N N . GLY A 1 114 ? 19.480 8.528 -0.814 1.00 84.56 114 GLY A N 1
ATOM 930 C CA . GLY A 1 114 ? 18.690 8.735 0.404 1.00 84.56 114 GLY A CA 1
ATOM 931 C C . GLY A 1 114 ? 17.211 9.051 0.146 1.00 84.56 114 GLY A C 1
ATOM 932 O O . GLY A 1 114 ? 16.499 9.396 1.084 1.00 84.56 114 GLY A O 1
ATOM 933 N N . TYR A 1 115 ? 16.750 8.979 -1.109 1.00 91.38 115 TYR A N 1
ATOM 934 C CA . TYR A 1 115 ? 15.384 9.323 -1.507 1.00 91.38 115 TYR A CA 1
ATOM 935 C C . TYR A 1 115 ? 14.705 8.182 -2.286 1.00 91.38 115 TYR A C 1
ATOM 937 O O . TYR A 1 115 ? 15.296 7.690 -3.255 1.00 91.38 115 TYR A O 1
ATOM 945 N N . PRO A 1 116 ? 13.466 7.786 -1.944 1.00 93.62 116 PRO A N 1
ATOM 946 C CA . PRO A 1 116 ? 12.786 8.056 -0.674 1.00 93.62 116 PRO A CA 1
ATOM 947 C C . PRO A 1 116 ? 13.587 7.518 0.521 1.00 93.62 116 PRO A C 1
ATOM 949 O O . PRO A 1 116 ? 14.343 6.556 0.372 1.00 93.62 116 PRO A O 1
ATOM 952 N N . LYS A 1 117 ? 13.424 8.130 1.701 1.00 91.88 117 LYS A N 1
ATOM 953 C CA . LYS A 1 117 ? 14.193 7.756 2.904 1.00 91.88 117 LYS A CA 1
ATOM 954 C C . LYS A 1 117 ? 13.904 6.321 3.368 1.00 91.88 117 LYS A C 1
ATOM 956 O O . LYS A 1 117 ? 14.803 5.636 3.840 1.00 91.88 117 LYS A O 1
ATOM 961 N N . CYS A 1 118 ? 12.660 5.858 3.237 1.00 92.75 118 CYS A N 1
ATOM 962 C CA . CYS A 1 118 ? 12.277 4.456 3.418 1.00 92.75 118 CYS A CA 1
ATOM 963 C C . CYS A 1 118 ? 11.133 4.068 2.464 1.00 92.75 118 CYS A C 1
ATOM 965 O O . CYS A 1 118 ? 10.705 4.859 1.624 1.00 92.75 118 CYS A O 1
ATOM 967 N N . LEU A 1 119 ? 10.634 2.836 2.590 1.00 92.44 119 LEU A N 1
ATOM 968 C CA . LEU A 1 119 ? 9.565 2.286 1.745 1.00 92.44 119 LEU A CA 1
ATOM 969 C C . LEU A 1 119 ? 8.162 2.831 2.061 1.00 92.44 119 LEU A C 1
ATOM 971 O O . LEU A 1 119 ? 7.241 2.555 1.294 1.00 92.44 119 LEU A O 1
ATOM 975 N N . LEU A 1 120 ? 8.001 3.547 3.177 1.00 94.88 120 LEU A N 1
ATOM 976 C CA . LEU A 1 120 ? 6.718 4.095 3.626 1.00 94.88 120 LEU A CA 1
ATOM 977 C C . LEU A 1 120 ? 6.582 5.592 3.387 1.00 94.88 120 LEU A C 1
ATOM 979 O O . LEU A 1 120 ? 5.470 6.092 3.414 1.00 94.88 120 LEU A O 1
ATOM 983 N N . CYS A 1 121 ? 7.669 6.324 3.138 1.00 96.69 121 CYS A N 1
ATOM 984 C CA . CYS A 1 121 ? 7.547 7.771 3.003 1.00 96.69 121 CYS A CA 1
ATOM 985 C C . CYS A 1 121 ? 6.630 8.153 1.834 1.00 96.69 121 CYS A C 1
ATOM 987 O O . CYS A 1 121 ? 6.658 7.493 0.791 1.00 96.69 121 CYS A O 1
ATOM 989 N N . LYS A 1 122 ? 5.857 9.233 1.998 1.00 97.25 122 LYS A N 1
ATOM 990 C CA . LYS A 1 122 ? 4.896 9.740 1.002 1.00 97.25 122 LYS A CA 1
ATOM 991 C C . LYS A 1 122 ? 5.528 9.996 -0.370 1.00 97.25 122 LYS A C 1
ATOM 993 O O . LYS A 1 122 ? 4.874 9.830 -1.390 1.00 97.25 122 LYS A O 1
ATOM 998 N N . GLU A 1 123 ? 6.829 10.277 -0.399 1.00 97.12 123 GLU A N 1
ATOM 999 C CA . GLU A 1 123 ? 7.674 10.421 -1.590 1.00 97.12 123 GLU A CA 1
ATOM 1000 C C . GLU A 1 123 ? 7.712 9.170 -2.481 1.00 97.12 123 GLU A C 1
ATOM 1002 O O . GLU A 1 123 ? 8.171 9.235 -3.618 1.00 97.12 123 GLU A O 1
ATOM 1007 N N . ASN A 1 124 ? 7.271 8.017 -1.973 1.00 96.94 124 ASN A N 1
ATOM 1008 C CA . ASN A 1 124 ? 7.087 6.827 -2.787 1.00 96.94 124 ASN A CA 1
ATOM 1009 C C . ASN A 1 124 ? 5.904 6.958 -3.755 1.00 96.94 124 ASN A C 1
ATOM 1011 O O . ASN A 1 124 ? 5.898 6.242 -4.747 1.00 96.94 124 ASN A O 1
ATOM 1015 N N . GLU A 1 125 ? 4.909 7.818 -3.514 1.00 97.62 125 GLU A N 1
ATOM 1016 C CA . GLU A 1 125 ? 3.808 8.013 -4.463 1.00 97.62 125 GLU A CA 1
ATOM 1017 C C . GLU A 1 125 ? 4.348 8.516 -5.810 1.00 97.62 125 GLU A C 1
ATOM 1019 O O . GLU A 1 125 ? 4.953 9.582 -5.900 1.00 97.62 125 GLU A O 1
ATOM 1024 N N . GLY A 1 126 ? 4.164 7.729 -6.873 1.00 95.94 126 GLY A N 1
ATOM 1025 C CA . GLY A 1 126 ? 4.670 8.080 -8.198 1.00 95.94 126 GLY A CA 1
ATOM 1026 C C . GLY A 1 126 ? 6.175 7.853 -8.399 1.00 95.94 126 GLY A C 1
ATOM 1027 O O . GLY A 1 126 ? 6.699 8.220 -9.448 1.00 95.94 126 GLY A O 1
ATOM 1028 N N . TYR A 1 127 ? 6.896 7.261 -7.438 1.00 96.44 127 TYR A N 1
ATOM 1029 C CA . TYR A 1 127 ? 8.346 7.085 -7.557 1.00 96.44 127 TYR A CA 1
ATOM 1030 C C . TYR A 1 127 ? 8.718 5.991 -8.568 1.00 96.44 127 TYR A C 1
ATOM 1032 O O . TYR A 1 127 ? 8.330 4.836 -8.399 1.00 96.44 127 TYR A O 1
ATOM 1040 N N . ALA A 1 128 ? 9.570 6.333 -9.541 1.00 94.44 128 ALA A N 1
ATOM 1041 C CA . ALA A 1 128 ? 10.032 5.440 -10.615 1.00 94.44 128 ALA A CA 1
ATOM 1042 C C . ALA A 1 128 ? 10.714 4.142 -10.140 1.00 94.44 128 ALA A C 1
ATOM 1044 O O . ALA A 1 128 ? 10.859 3.175 -10.889 1.00 94.44 128 ALA A O 1
ATOM 1045 N N . GLY A 1 129 ? 11.188 4.122 -8.894 1.00 92.75 129 GLY A N 1
ATOM 1046 C CA . GLY A 1 129 ? 11.989 3.027 -8.375 1.00 92.75 129 GLY A CA 1
ATOM 1047 C C . GLY A 1 129 ? 13.402 2.989 -8.956 1.00 92.75 129 GLY A C 1
ATOM 1048 O O . GLY A 1 129 ? 13.847 3.836 -9.730 1.00 92.75 129 GLY A O 1
ATOM 1049 N N . ARG A 1 130 ? 14.147 1.988 -8.508 1.00 91.06 130 ARG A N 1
ATOM 1050 C CA . ARG A 1 130 ? 15.503 1.633 -8.934 1.00 91.06 130 ARG A CA 1
ATOM 1051 C C . ARG A 1 130 ? 15.760 0.179 -8.545 1.00 91.06 130 ARG A C 1
ATOM 1053 O O . ARG A 1 130 ? 14.963 -0.442 -7.851 1.00 91.06 130 ARG A O 1
ATOM 1060 N N . VAL A 1 131 ? 16.891 -0.386 -8.945 1.00 87.69 131 VAL A N 1
ATOM 1061 C CA . VAL A 1 131 ? 17.171 -1.821 -8.743 1.00 87.69 131 VAL A CA 1
ATOM 1062 C C . VAL A 1 131 ? 17.067 -2.239 -7.266 1.00 87.69 131 VAL A C 1
ATOM 1064 O O . VAL A 1 131 ? 16.624 -3.342 -6.953 1.00 87.69 131 VAL A O 1
ATOM 1067 N N . ASN A 1 132 ? 17.419 -1.346 -6.336 1.00 86.00 132 ASN A N 1
ATOM 1068 C CA . ASN A 1 132 ? 17.336 -1.601 -4.896 1.00 86.00 132 ASN A CA 1
ATOM 1069 C C . ASN A 1 132 ? 16.111 -0.992 -4.185 1.00 86.00 132 ASN A C 1
ATOM 1071 O O . ASN A 1 132 ? 15.977 -1.216 -2.982 1.00 86.00 132 ASN A O 1
ATOM 1075 N N . HIS A 1 133 ? 15.211 -0.296 -4.890 1.00 90.38 133 HIS A N 1
ATOM 1076 C CA . HIS A 1 133 ? 14.021 0.351 -4.319 1.00 90.38 133 HIS A CA 1
ATOM 1077 C C . HIS A 1 133 ? 12.824 0.193 -5.268 1.00 90.38 133 HIS A C 1
ATOM 1079 O O . HIS A 1 133 ? 12.913 0.623 -6.413 1.00 90.38 133 HIS A O 1
ATOM 1085 N N . PRO A 1 134 ? 11.707 -0.413 -4.844 1.00 91.88 134 PRO A N 1
ATOM 1086 C CA . PRO A 1 134 ? 10.637 -0.801 -5.759 1.00 91.88 134 PRO A CA 1
ATOM 1087 C C . PRO A 1 134 ? 10.016 0.397 -6.493 1.00 91.88 134 PRO A C 1
ATOM 1089 O O . PRO A 1 134 ? 9.898 1.480 -5.921 1.00 91.88 134 PRO A O 1
ATOM 1092 N N . ALA A 1 135 ? 9.574 0.175 -7.733 1.00 94.19 135 ALA A N 1
ATOM 1093 C CA . ALA A 1 135 ? 8.754 1.142 -8.457 1.00 94.19 135 ALA A CA 1
ATOM 1094 C C . ALA A 1 135 ? 7.378 1.299 -7.801 1.00 94.19 135 ALA A C 1
ATOM 1096 O O . ALA A 1 135 ? 6.798 0.358 -7.233 1.00 94.19 135 ALA A O 1
ATOM 1097 N N . ARG A 1 136 ? 6.886 2.530 -7.863 1.00 95.94 136 ARG A N 1
ATOM 1098 C CA . ARG A 1 136 ? 5.655 3.017 -7.251 1.00 95.94 136 ARG A CA 1
ATOM 1099 C C . ARG A 1 136 ? 4.993 4.086 -8.136 1.00 95.94 136 ARG A C 1
ATOM 1101 O O . ARG A 1 136 ? 4.171 4.852 -7.651 1.00 95.94 136 ARG A O 1
ATOM 1108 N N . ASP A 1 137 ? 5.290 4.126 -9.437 1.00 95.50 137 ASP A N 1
ATOM 1109 C CA . ASP A 1 137 ? 4.697 5.071 -10.397 1.00 95.50 137 ASP A CA 1
ATOM 1110 C C . ASP A 1 137 ? 3.157 4.999 -10.428 1.00 95.50 137 ASP A C 1
ATOM 1112 O O . ASP A 1 137 ? 2.468 6.017 -10.527 1.00 95.50 137 ASP A O 1
ATOM 1116 N N . ASN A 1 138 ? 2.606 3.786 -10.305 1.00 95.19 138 ASN A N 1
ATOM 1117 C CA . ASN A 1 138 ? 1.166 3.516 -10.227 1.00 95.19 138 ASN A CA 1
ATOM 1118 C C . ASN A 1 138 ? 0.600 3.595 -8.796 1.00 95.19 138 ASN A C 1
ATOM 1120 O O . ASN A 1 138 ? -0.603 3.425 -8.611 1.00 95.19 138 ASN A O 1
ATOM 1124 N N . HIS A 1 139 ? 1.446 3.832 -7.788 1.00 97.00 139 HIS A N 1
ATOM 1125 C CA . HIS A 1 139 ? 1.036 3.908 -6.389 1.00 97.00 139 HIS A CA 1
ATOM 1126 C C . HIS A 1 139 ? 0.290 5.209 -6.120 1.00 97.00 139 HIS A C 1
ATOM 1128 O O . HIS A 1 139 ? 0.701 6.261 -6.611 1.00 97.00 139 HIS A O 1
ATOM 1134 N N . ARG A 1 140 ? -0.782 5.141 -5.334 1.00 97.75 140 ARG A N 1
ATOM 1135 C CA . ARG A 1 140 ? -1.549 6.295 -4.857 1.00 97.75 140 ARG A CA 1
ATOM 1136 C C . ARG A 1 140 ? -1.782 6.131 -3.367 1.00 97.75 140 ARG A C 1
ATOM 1138 O O . ARG A 1 140 ? -1.963 5.002 -2.923 1.00 97.75 140 ARG A O 1
ATOM 1145 N N . ILE A 1 141 ? -1.749 7.223 -2.614 1.00 98.44 141 ILE A N 1
ATOM 1146 C CA . ILE A 1 141 ? -1.972 7.224 -1.164 1.00 98.44 141 ILE A CA 1
ATOM 1147 C C . ILE A 1 141 ? -3.133 8.146 -0.810 1.00 98.44 141 ILE A C 1
ATOM 1149 O O . ILE A 1 141 ? -3.364 9.161 -1.465 1.00 98.44 141 ILE A O 1
ATOM 1153 N N . ILE A 1 142 ? -3.882 7.790 0.231 1.00 98.69 142 ILE A N 1
ATOM 1154 C CA . ILE A 1 142 ? -5.010 8.593 0.703 1.00 98.69 142 ILE A CA 1
ATOM 1155 C C . ILE A 1 142 ? -4.551 9.399 1.917 1.00 98.69 142 ILE A C 1
ATOM 1157 O O . ILE A 1 142 ? -4.170 8.779 2.909 1.00 98.69 142 ILE A O 1
ATOM 1161 N N . PRO A 1 143 ? -4.551 10.743 1.868 1.00 98.56 143 PRO A N 1
ATOM 1162 C CA . PRO A 1 143 ? -4.234 11.559 3.033 1.00 98.56 143 PRO A CA 1
ATOM 1163 C C . PRO A 1 143 ? -5.328 11.400 4.087 1.00 98.56 143 PRO A C 1
ATOM 1165 O O . PRO A 1 143 ? -6.506 11.377 3.743 1.00 98.56 143 PRO A O 1
ATOM 1168 N N . LEU A 1 144 ? -4.934 11.316 5.350 1.00 98.50 144 LEU A N 1
ATOM 1169 C CA . LEU A 1 144 ? -5.793 11.233 6.525 1.00 98.50 144 LEU A CA 1
ATOM 1170 C C . LEU A 1 144 ? -5.337 12.266 7.560 1.00 98.50 144 LEU A C 1
ATOM 1172 O O . LEU A 1 144 ? -4.178 12.684 7.568 1.00 98.50 144 LEU A O 1
ATOM 1176 N N . THR A 1 145 ? -6.237 12.623 8.468 1.00 98.38 145 THR A N 1
ATOM 1177 C CA . THR A 1 145 ? -5.890 13.348 9.693 1.00 98.38 145 THR A CA 1
ATOM 1178 C C . THR A 1 145 ? -6.054 12.386 10.859 1.00 98.38 145 THR A C 1
ATOM 1180 O O . THR A 1 145 ? -7.131 11.815 11.002 1.00 98.38 145 THR A O 1
ATOM 1183 N N . ILE A 1 146 ? -4.994 12.165 11.638 1.00 98.12 146 ILE A N 1
ATOM 1184 C CA . ILE A 1 146 ? -4.988 11.231 12.776 1.00 98.12 146 ILE A CA 1
ATOM 1185 C C . ILE A 1 146 ? -4.333 11.924 13.974 1.00 98.12 146 ILE A C 1
ATOM 1187 O O . ILE A 1 146 ? -3.186 12.353 13.874 1.00 98.12 146 ILE A O 1
ATOM 1191 N N . ASP A 1 147 ? -5.055 12.046 15.090 1.00 96.88 147 ASP A N 1
ATOM 1192 C CA . ASP A 1 147 ? -4.657 12.808 16.293 1.00 96.88 147 ASP A CA 1
ATOM 1193 C C . ASP A 1 147 ? -4.214 14.251 15.949 1.00 96.88 147 ASP A C 1
ATOM 1195 O O . ASP A 1 147 ? -3.301 14.804 16.552 1.00 96.88 147 ASP A O 1
ATOM 1199 N N . GLY A 1 148 ? -4.844 14.856 14.929 1.00 96.62 148 GLY A N 1
ATOM 1200 C CA . GLY A 1 148 ? -4.532 16.202 14.422 1.00 96.62 148 GLY A CA 1
ATOM 1201 C C . GLY A 1 148 ? -3.351 16.291 13.444 1.00 96.62 148 GLY A C 1
ATOM 1202 O O . GLY A 1 148 ? -3.174 17.330 12.808 1.00 96.62 148 GLY A O 1
ATOM 1203 N N . ASP A 1 149 ? -2.590 15.211 13.264 1.00 97.25 149 ASP A N 1
ATOM 1204 C CA . ASP A 1 149 ? -1.425 15.165 12.380 1.00 97.25 149 ASP A CA 1
ATOM 1205 C C . ASP A 1 149 ? -1.775 14.692 10.961 1.00 97.25 149 ASP A C 1
ATOM 1207 O O . ASP A 1 149 ? -2.788 14.030 10.721 1.00 97.25 149 ASP A O 1
ATOM 1211 N N . ASN A 1 150 ? -0.884 14.982 10.007 1.00 98.06 150 ASN A N 1
ATOM 1212 C CA . ASN A 1 150 ? -0.989 14.496 8.631 1.00 98.06 150 ASN A CA 1
ATOM 1213 C C . ASN A 1 150 ? -0.505 13.049 8.527 1.00 98.06 150 ASN A C 1
ATOM 1215 O O . ASN A 1 150 ? 0.679 12.762 8.712 1.00 98.06 150 ASN A O 1
ATOM 1219 N N . TRP A 1 151 ? -1.409 12.155 8.153 1.00 98.56 151 TRP A N 1
ATOM 1220 C CA . TRP A 1 151 ? -1.149 10.737 7.939 1.00 98.56 151 TRP A CA 1
ATOM 1221 C C . TRP A 1 151 ? -1.563 10.326 6.535 1.00 98.56 151 TRP A C 1
ATOM 1223 O O . TRP A 1 151 ? -2.198 11.079 5.798 1.00 98.56 151 TRP A O 1
ATOM 1233 N N . PHE A 1 152 ? -1.196 9.112 6.150 1.00 98.62 152 PHE A N 1
ATOM 1234 C CA . PHE A 1 152 ? -1.579 8.547 4.869 1.00 98.62 152 PHE A CA 1
ATOM 1235 C C . PHE A 1 152 ? -1.958 7.081 5.021 1.00 98.62 152 PHE A C 1
ATOM 1237 O O . PHE A 1 152 ? -1.382 6.350 5.824 1.00 98.62 152 PHE A O 1
ATOM 1244 N N . MET A 1 153 ? -2.906 6.638 4.205 1.00 98.31 153 MET A N 1
ATOM 1245 C CA . MET A 1 153 ? -3.304 5.245 4.083 1.00 98.31 153 MET A CA 1
ATOM 1246 C C . MET A 1 153 ? -2.943 4.703 2.701 1.00 98.31 153 MET A C 1
ATOM 1248 O O . MET A 1 153 ? -3.251 5.289 1.658 1.00 98.31 153 MET A O 1
ATOM 1252 N N . GLN A 1 154 ? -2.351 3.514 2.698 1.00 97.19 154 GLN A N 1
ATOM 1253 C CA . GLN A 1 154 ? -2.159 2.694 1.508 1.00 97.19 154 GLN A CA 1
ATOM 1254 C C . GLN A 1 154 ? -2.540 1.245 1.774 1.00 97.19 154 GLN A C 1
ATOM 1256 O O . GLN A 1 154 ? -2.516 0.793 2.914 1.00 97.19 154 GLN A O 1
ATOM 1261 N N . TYR A 1 155 ? -2.809 0.481 0.722 1.00 96.88 155 TYR A N 1
ATOM 1262 C CA . TYR A 1 155 ? -2.816 -0.973 0.847 1.00 96.88 155 TYR A CA 1
ATOM 1263 C C . TYR A 1 155 ? -1.395 -1.541 0.811 1.00 96.88 155 TYR A C 1
ATOM 1265 O O . TYR A 1 155 ? -0.488 -0.964 0.213 1.00 96.88 155 TYR A O 1
ATOM 1273 N N . SER A 1 156 ? -1.183 -2.682 1.459 1.00 92.31 156 SER A N 1
ATOM 1274 C CA . SER A 1 156 ? 0.038 -3.459 1.281 1.00 92.31 156 SER A CA 1
ATOM 1275 C C . SER A 1 156 ? 0.020 -4.102 -0.113 1.00 92.31 156 SER A C 1
ATOM 1277 O O . SER A 1 156 ? -0.953 -4.772 -0.454 1.00 92.31 156 SER A O 1
ATOM 1279 N N . PRO A 1 157 ? 1.084 -3.983 -0.928 1.00 88.38 157 PRO A N 1
ATOM 1280 C CA . PRO A 1 157 ? 1.172 -4.706 -2.200 1.00 88.38 157 PRO A CA 1
ATOM 1281 C C . PRO A 1 157 ? 1.401 -6.218 -2.005 1.00 88.38 157 PRO A C 1
ATOM 1283 O O . PRO A 1 157 ? 1.259 -6.989 -2.953 1.00 88.38 157 PRO A O 1
ATOM 1286 N N . TYR A 1 158 ? 1.743 -6.645 -0.782 1.00 84.94 158 TYR A N 1
ATOM 1287 C CA . TYR A 1 158 ? 1.955 -8.038 -0.378 1.00 84.94 158 TYR A CA 1
ATOM 1288 C C . TYR A 1 158 ? 0.939 -8.400 0.713 1.00 84.94 158 TYR A C 1
ATOM 1290 O O . TYR A 1 158 ? 1.275 -8.475 1.895 1.00 84.94 158 TYR A O 1
ATOM 1298 N N . VAL A 1 159 ? -0.329 -8.523 0.324 1.00 81.38 159 VAL A N 1
ATOM 1299 C CA . VAL A 1 159 ? -1.443 -8.699 1.266 1.00 81.38 159 VAL A CA 1
ATOM 1300 C C . VAL A 1 159 ? -1.402 -10.064 1.956 1.00 81.38 159 VAL A C 1
ATOM 1302 O O . VAL A 1 159 ? -1.263 -11.095 1.305 1.00 81.38 159 VAL A O 1
ATOM 1305 N N . TYR A 1 160 ? -1.602 -10.088 3.272 1.00 79.75 160 TYR A N 1
ATOM 1306 C CA . TYR A 1 160 ? -1.860 -11.338 4.003 1.00 79.75 160 TYR A CA 1
ATOM 1307 C C . TYR A 1 160 ? -3.357 -11.683 4.016 1.00 79.75 160 TYR A C 1
ATOM 1309 O O . TYR A 1 160 ? -3.756 -12.838 3.827 1.00 79.75 160 TYR A O 1
ATOM 1317 N N . TYR A 1 161 ? -4.195 -10.654 4.141 1.00 83.75 161 TYR A N 1
ATOM 1318 C CA . TYR A 1 161 ? -5.652 -10.729 4.199 1.00 83.75 161 TYR A CA 1
ATOM 1319 C C . TYR A 1 161 ? -6.306 -9.627 3.350 1.00 83.75 161 TYR A C 1
ATOM 1321 O O . TYR A 1 161 ? -5.625 -8.748 2.819 1.00 83.75 161 TYR A O 1
ATOM 1329 N N . ASN A 1 162 ? -7.629 -9.711 3.176 1.00 87.06 162 ASN A N 1
ATOM 1330 C CA . ASN A 1 162 ? -8.391 -8.756 2.371 1.00 87.06 162 ASN A CA 1
ATOM 1331 C C . ASN A 1 162 ? -8.207 -7.323 2.888 1.00 87.06 162 ASN A C 1
ATOM 1333 O O . ASN A 1 162 ? -8.284 -7.089 4.090 1.00 87.06 162 ASN A O 1
ATOM 1337 N N . GLU A 1 163 ? -7.978 -6.371 1.981 1.00 93.81 163 GLU A N 1
ATOM 1338 C CA . GLU A 1 163 ? -7.824 -4.951 2.337 1.00 93.81 163 GLU A CA 1
ATOM 1339 C C . GLU A 1 163 ? -6.732 -4.670 3.389 1.00 93.81 163 GLU A C 1
ATOM 1341 O O . GLU A 1 163 ? -6.802 -3.668 4.094 1.00 93.81 163 GLU A O 1
ATOM 1346 N N . HIS A 1 164 ? -5.697 -5.519 3.488 1.00 94.19 164 HIS A N 1
ATOM 1347 C CA . HIS A 1 164 ? -4.541 -5.262 4.356 1.00 94.19 164 HIS A CA 1
ATOM 1348 C C . HIS A 1 164 ? -3.919 -3.900 4.019 1.00 94.19 164 HIS A C 1
ATOM 1350 O O . HIS A 1 164 ? -3.338 -3.719 2.945 1.00 94.19 164 HIS A O 1
ATOM 1356 N N . CYS A 1 165 ? -4.062 -2.941 4.930 1.00 95.94 165 CYS A N 1
ATOM 1357 C CA . CYS A 1 165 ? -3.627 -1.563 4.791 1.00 95.94 165 CYS A CA 1
ATOM 1358 C C . CYS A 1 165 ? -2.515 -1.195 5.775 1.00 95.94 165 CYS A C 1
ATOM 1360 O O . CYS A 1 165 ? -2.320 -1.818 6.818 1.00 95.94 165 CYS A O 1
ATOM 1362 N N . ILE A 1 166 ? -1.785 -0.150 5.409 1.00 96.56 166 ILE A N 1
ATOM 1363 C CA . ILE A 1 166 ? -0.733 0.482 6.190 1.00 96.56 166 ILE A CA 1
ATOM 1364 C C . ILE A 1 166 ? -1.129 1.947 6.342 1.00 96.56 166 ILE A C 1
ATOM 1366 O O . ILE A 1 166 ? -1.372 2.629 5.343 1.00 96.56 166 ILE A O 1
ATOM 1370 N N . VAL A 1 167 ? -1.189 2.409 7.585 1.00 97.88 167 VAL A N 1
ATOM 1371 C CA . VAL A 1 167 ? -1.498 3.794 7.951 1.00 97.88 167 VAL A CA 1
ATOM 1372 C C . VAL A 1 167 ? -0.222 4.385 8.524 1.00 97.88 167 VAL A C 1
ATOM 1374 O O . VAL A 1 167 ? 0.275 3.876 9.521 1.00 97.88 167 VAL A O 1
ATOM 1377 N N . PHE A 1 168 ? 0.371 5.376 7.871 1.00 97.69 168 PHE A N 1
ATOM 1378 C CA . PHE A 1 168 ? 1.722 5.843 8.189 1.00 97.69 168 PHE A CA 1
ATOM 1379 C C . PHE A 1 168 ? 1.783 7.358 8.345 1.00 97.69 168 PHE A C 1
ATOM 1381 O O . PHE A 1 168 ? 1.030 8.095 7.702 1.00 97.69 168 PHE A O 1
ATOM 1388 N N . ASN A 1 169 ? 2.686 7.808 9.212 1.00 97.44 169 ASN A N 1
ATOM 1389 C CA . ASN A 1 169 ? 2.872 9.222 9.503 1.00 97.44 169 ASN A CA 1
ATOM 1390 C C . ASN A 1 169 ? 3.388 9.952 8.249 1.00 97.44 169 ASN A C 1
ATOM 1392 O O . ASN A 1 169 ? 4.223 9.430 7.506 1.00 97.44 169 ASN A O 1
ATOM 1396 N N . GLY A 1 170 ? 2.894 11.157 7.977 1.00 97.38 170 GLY A N 1
ATOM 1397 C CA . GLY A 1 170 ? 3.364 11.973 6.861 1.00 97.38 170 GLY A CA 1
ATOM 1398 C C . GLY A 1 170 ? 4.822 12.418 6.990 1.00 97.38 170 GLY A C 1
ATOM 1399 O O . GLY A 1 170 ? 5.448 12.728 5.970 1.00 97.38 170 GLY A O 1
ATOM 1400 N N . GLU A 1 171 ? 5.359 12.416 8.208 1.00 96.69 171 GLU A N 1
ATOM 1401 C CA . GLU A 1 171 ? 6.760 12.674 8.516 1.00 96.69 171 GLU A CA 1
ATOM 1402 C C . GLU A 1 171 ? 7.525 11.372 8.785 1.00 96.69 171 GLU A C 1
ATOM 1404 O O . GLU A 1 171 ? 6.998 10.402 9.326 1.00 96.69 171 GLU A O 1
ATOM 1409 N N . HIS A 1 172 ? 8.802 11.341 8.394 1.00 95.06 172 HIS A N 1
ATOM 1410 C CA . HIS A 1 172 ? 9.676 10.192 8.648 1.00 95.06 172 HIS A CA 1
ATOM 1411 C C . HIS A 1 172 ? 10.224 10.266 10.073 1.00 95.06 172 HIS A C 1
ATOM 1413 O O . HIS A 1 172 ? 11.353 10.715 10.293 1.00 95.06 172 HIS A O 1
ATOM 1419 N N . THR A 1 173 ? 9.417 9.832 11.030 1.00 92.75 173 THR A N 1
ATOM 1420 C CA . THR A 1 173 ? 9.771 9.748 12.448 1.00 92.75 173 THR A CA 1
ATOM 1421 C C . THR A 1 173 ? 9.806 8.289 12.898 1.00 92.75 173 THR A C 1
ATOM 1423 O O . THR A 1 173 ? 8.973 7.503 12.449 1.00 92.75 173 THR A O 1
ATOM 1426 N N . PRO A 1 174 ? 10.752 7.885 13.764 1.00 91.19 174 PRO A N 1
ATOM 1427 C CA . PRO A 1 174 ? 10.753 6.542 14.326 1.00 91.19 174 PRO A CA 1
ATOM 1428 C C . PRO A 1 174 ? 9.452 6.226 15.063 1.00 91.19 174 PRO A C 1
ATOM 1430 O O . PRO A 1 174 ? 8.834 7.095 15.675 1.00 91.19 174 PRO A O 1
ATOM 1433 N N . MET A 1 175 ? 9.064 4.960 15.010 1.00 88.69 175 MET A N 1
ATOM 1434 C CA . MET A 1 175 ? 7.890 4.447 15.699 1.00 88.69 175 MET A CA 1
ATOM 1435 C C . MET A 1 175 ? 8.130 4.399 17.212 1.00 88.69 175 MET A C 1
ATOM 1437 O O . MET A 1 175 ? 9.164 3.898 17.650 1.00 88.69 175 MET A O 1
ATOM 1441 N N . VAL A 1 176 ? 7.172 4.892 17.999 1.00 89.69 176 VAL A N 1
ATOM 1442 C CA . VAL A 1 176 ? 7.213 4.873 19.471 1.00 89.69 176 VAL A CA 1
ATOM 1443 C C . VAL A 1 176 ? 5.838 4.483 19.999 1.00 89.69 176 VAL A C 1
ATOM 1445 O O . VAL A 1 176 ? 4.828 4.998 19.510 1.00 89.69 176 VAL A O 1
ATOM 1448 N N . ILE A 1 177 ? 5.791 3.602 21.000 1.00 90.00 177 ILE A N 1
ATOM 1449 C CA . ILE A 1 177 ? 4.538 3.230 21.664 1.00 90.00 177 ILE A CA 1
ATOM 1450 C C . ILE A 1 177 ? 4.358 4.059 22.929 1.00 90.00 177 ILE A C 1
ATOM 1452 O O . ILE A 1 177 ? 5.147 3.987 23.865 1.00 90.00 177 ILE A O 1
ATOM 1456 N N . ASN A 1 178 ? 3.304 4.869 22.953 1.00 92.31 178 ASN A N 1
ATOM 1457 C CA . ASN A 1 178 ? 2.929 5.688 24.101 1.00 92.31 178 ASN A CA 1
ATOM 1458 C C . ASN A 1 178 ? 1.415 5.965 24.090 1.00 92.31 178 ASN A C 1
ATOM 1460 O O . ASN A 1 178 ? 0.680 5.468 23.239 1.00 92.31 178 ASN A O 1
ATOM 1464 N N . ASP A 1 179 ? 0.935 6.799 25.007 1.00 93.94 179 ASP A N 1
ATOM 1465 C CA . ASP A 1 179 ? -0.481 7.160 25.121 1.00 93.94 179 ASP A CA 1
ATOM 1466 C C . ASP A 1 179 ? -1.083 7.724 23.819 1.00 93.94 179 ASP A C 1
ATOM 1468 O O . ASP A 1 179 ? -2.271 7.535 23.551 1.00 93.94 179 ASP A O 1
ATOM 1472 N N . SER A 1 180 ? -0.280 8.395 22.977 1.00 94.88 180 SER A N 1
ATOM 1473 C CA . SER A 1 180 ? -0.742 8.880 21.665 1.00 94.88 180 SER A CA 1
ATOM 1474 C C . SER A 1 180 ? -1.058 7.746 20.702 1.00 94.88 180 SER A C 1
ATOM 1476 O O . SER A 1 180 ? -1.965 7.885 19.889 1.00 94.88 180 SER A O 1
ATOM 1478 N N . THR A 1 181 ? -0.374 6.605 20.817 1.00 95.69 181 THR A N 1
ATOM 1479 C CA . THR A 1 181 ? -0.626 5.436 19.973 1.00 95.69 181 THR A CA 1
ATOM 1480 C C . THR A 1 181 ? -2.088 5.021 20.070 1.00 95.69 181 THR A C 1
ATOM 1482 O O . THR A 1 181 ? -2.743 4.863 19.047 1.00 95.69 181 THR A O 1
ATOM 1485 N N . PHE A 1 182 ? -2.645 4.932 21.279 1.00 95.94 182 PHE A N 1
ATOM 1486 C CA . PHE A 1 182 ? -4.045 4.550 21.458 1.00 95.94 182 PHE A CA 1
ATOM 1487 C C . PHE A 1 182 ? -5.008 5.574 20.856 1.00 95.94 182 PHE A C 1
ATOM 1489 O O . PHE A 1 182 ? -5.938 5.180 20.156 1.00 95.94 182 PHE A O 1
ATOM 1496 N N . ARG A 1 183 ? -4.764 6.879 21.050 1.00 97.31 183 ARG A N 1
ATOM 1497 C CA . ARG A 1 183 ? -5.583 7.932 20.423 1.00 97.31 183 ARG A CA 1
ATOM 1498 C C . ARG A 1 183 ? -5.571 7.825 18.902 1.00 97.31 183 ARG A C 1
ATOM 1500 O O . ARG A 1 183 ? -6.637 7.809 18.298 1.00 97.31 183 ARG A O 1
ATOM 1507 N N . LYS A 1 184 ? -4.391 7.658 18.301 1.00 97.75 184 LYS A N 1
ATOM 1508 C CA . LYS A 1 184 ? -4.221 7.494 16.851 1.00 97.75 184 LYS A CA 1
ATOM 1509 C C . LYS A 1 184 ? -4.959 6.259 16.318 1.00 97.75 184 LYS A C 1
ATOM 1511 O O . LYS A 1 184 ? -5.631 6.339 15.292 1.00 97.75 184 LYS A O 1
ATOM 1516 N N . LEU A 1 185 ? -4.868 5.123 17.019 1.00 97.50 185 LEU A N 1
ATOM 1517 C CA . LEU A 1 185 ? -5.586 3.898 16.646 1.00 97.50 185 LEU A CA 1
ATOM 1518 C C . LEU A 1 185 ? -7.111 4.096 16.728 1.00 97.50 185 LEU A C 1
ATOM 1520 O O . LEU A 1 185 ? -7.821 3.712 15.800 1.00 97.50 185 LEU A O 1
ATOM 1524 N N . PHE A 1 186 ? -7.624 4.720 17.795 1.00 97.62 186 PHE A N 1
ATOM 1525 C CA . PHE A 1 186 ? -9.061 4.986 17.942 1.00 97.62 186 PHE A CA 1
ATOM 1526 C C . PHE A 1 186 ? -9.591 6.024 16.949 1.00 97.62 186 PHE A C 1
ATOM 1528 O O . PHE A 1 186 ? -10.712 5.871 16.463 1.00 97.62 186 PHE A O 1
ATOM 1535 N N . ASP A 1 187 ? -8.804 7.043 16.607 1.00 98.12 187 ASP A N 1
ATOM 1536 C CA . ASP A 1 187 ? -9.168 8.022 15.581 1.00 98.12 187 ASP A CA 1
ATOM 1537 C C . ASP A 1 187 ? -9.323 7.338 14.213 1.00 98.12 187 ASP A C 1
ATOM 1539 O O . ASP A 1 187 ? -10.350 7.478 13.547 1.00 98.12 187 ASP A O 1
ATOM 1543 N N . PHE A 1 188 ? -8.386 6.454 13.852 1.00 98.31 188 PHE A N 1
ATOM 1544 C CA . PHE A 1 188 ? -8.521 5.653 12.636 1.00 98.31 188 PHE A CA 1
ATOM 1545 C C . PHE A 1 188 ? -9.791 4.790 12.633 1.00 98.31 188 PHE A C 1
ATOM 1547 O O . PHE A 1 188 ? -10.521 4.776 11.643 1.00 98.31 188 PHE A O 1
ATOM 1554 N N . ILE A 1 189 ? -10.082 4.084 13.731 1.00 97.19 189 ILE A N 1
ATOM 1555 C CA . ILE A 1 189 ? -11.297 3.258 13.846 1.00 97.19 189 ILE A CA 1
ATOM 1556 C C . ILE A 1 189 ? -12.570 4.109 13.770 1.00 97.19 189 ILE A C 1
ATOM 1558 O O . ILE A 1 189 ? -13.561 3.675 13.188 1.00 97.19 189 ILE A O 1
ATOM 1562 N N . SER A 1 190 ? -12.541 5.335 14.293 1.00 97.81 190 SER A N 1
ATOM 1563 C CA . SER A 1 190 ? -13.669 6.269 14.201 1.00 97.81 190 SER A CA 1
ATOM 1564 C C . SER A 1 190 ? -13.959 6.676 12.751 1.00 97.81 190 SER A C 1
ATOM 1566 O O . SER A 1 190 ? -15.116 6.891 12.391 1.00 97.81 190 SER A O 1
ATOM 1568 N N . GLN A 1 191 ? -12.927 6.734 11.905 1.00 98.12 191 GLN A N 1
ATOM 1569 C CA . GLN A 1 191 ? -13.050 7.005 10.469 1.00 98.12 191 GLN A CA 1
ATOM 1570 C C . GLN A 1 191 ? -13.412 5.740 9.663 1.00 98.12 191 GLN A C 1
ATOM 1572 O O . GLN A 1 191 ? -14.215 5.791 8.730 1.00 98.12 191 GLN A O 1
ATOM 1577 N N . PHE A 1 192 ? -12.870 4.577 10.033 1.00 98.00 192 PHE A N 1
ATOM 1578 C CA . PHE A 1 192 ? -13.050 3.307 9.318 1.00 98.00 192 PHE A CA 1
ATOM 1579 C C . PHE A 1 192 ? -13.517 2.182 10.263 1.00 98.00 192 PHE A C 1
ATOM 1581 O O . PHE A 1 192 ? -12.751 1.265 10.565 1.00 98.00 192 PHE A O 1
ATOM 1588 N N . PRO A 1 193 ? -14.789 2.193 10.706 1.00 96.38 193 PRO A N 1
ATOM 1589 C CA . PRO A 1 193 ? -15.276 1.304 11.769 1.00 96.38 193 PRO A CA 1
ATOM 1590 C C . PRO A 1 193 ? -15.355 -0.177 11.373 1.00 96.38 193 PRO A C 1
ATOM 1592 O O . PRO A 1 193 ? -15.483 -1.049 12.227 1.00 96.38 193 PRO A O 1
ATOM 1595 N N . HIS A 1 194 ? -15.305 -0.485 10.076 1.00 95.62 194 HIS A N 1
ATOM 1596 C CA . HIS A 1 194 ? -15.289 -1.854 9.552 1.00 95.62 194 HIS A CA 1
ATOM 1597 C C . HIS A 1 194 ? -13.883 -2.459 9.474 1.00 95.62 194 HIS A C 1
ATOM 1599 O O . HIS A 1 194 ? -13.746 -3.610 9.047 1.00 95.62 194 HIS A O 1
ATOM 1605 N N . TYR A 1 195 ? -12.847 -1.695 9.823 1.00 96.00 195 TYR A N 1
ATOM 1606 C CA . TYR A 1 195 ? -11.463 -2.150 9.842 1.00 96.00 195 TYR A CA 1
ATOM 1607 C C . TYR A 1 195 ? -11.004 -2.456 11.260 1.00 96.00 195 TYR A C 1
ATOM 1609 O O . TYR A 1 195 ? -11.530 -1.959 12.248 1.00 96.00 195 TYR A O 1
ATOM 1617 N N . ILE A 1 196 ? -9.965 -3.271 11.330 1.00 94.56 196 ILE A N 1
ATOM 1618 C CA . ILE A 1 196 ? -9.104 -3.398 12.498 1.00 94.56 196 ILE A CA 1
ATOM 1619 C C . ILE A 1 196 ? -7.817 -2.614 12.245 1.00 94.56 196 ILE A C 1
ATOM 1621 O O . ILE A 1 196 ? -7.415 -2.413 11.095 1.00 94.56 196 ILE A O 1
ATOM 1625 N N . ILE A 1 197 ? -7.147 -2.205 13.315 1.00 95.38 197 ILE A N 1
ATOM 1626 C CA . ILE A 1 197 ? -5.838 -1.563 13.245 1.00 95.38 197 ILE A CA 1
ATOM 1627 C C . ILE A 1 197 ? -5.009 -1.952 14.464 1.00 95.38 197 ILE A C 1
ATOM 1629 O O . ILE A 1 197 ? -5.536 -2.158 15.555 1.00 95.38 197 ILE A O 1
ATOM 1633 N N . GLY A 1 198 ? -3.707 -2.080 14.265 1.00 93.06 198 GLY A N 1
ATOM 1634 C CA . GLY A 1 198 ? -2.768 -2.475 15.292 1.00 93.06 198 GLY A CA 1
ATOM 1635 C C . GLY A 1 198 ? -1.379 -1.924 15.025 1.00 93.06 198 GLY A C 1
ATOM 1636 O O . GLY A 1 198 ? -1.004 -1.569 13.905 1.00 93.06 198 GLY A O 1
ATOM 1637 N N . SER A 1 199 ? -0.610 -1.872 16.097 1.00 89.81 199 SER A N 1
ATOM 1638 C CA . SER A 1 199 ? 0.763 -1.406 16.105 1.00 89.81 199 SER A CA 1
ATOM 1639 C C . SER A 1 199 ? 1.678 -2.572 16.455 1.00 89.81 199 SER A C 1
ATOM 1641 O O . SER A 1 199 ? 1.356 -3.361 17.343 1.00 89.81 199 SER A O 1
ATOM 1643 N N . ASN A 1 200 ? 2.831 -2.675 15.795 1.00 82.44 200 ASN A N 1
ATOM 1644 C CA . ASN A 1 200 ? 3.915 -3.489 16.343 1.00 82.44 200 ASN A CA 1
ATOM 1645 C C . ASN A 1 200 ? 4.408 -2.836 17.641 1.00 82.44 200 ASN A C 1
ATOM 1647 O O . ASN A 1 200 ? 4.291 -1.618 17.788 1.00 82.44 200 ASN A O 1
ATOM 1651 N N . ALA A 1 201 ? 4.953 -3.620 18.572 1.00 75.94 201 ALA A N 1
ATOM 1652 C CA . ALA A 1 201 ? 5.664 -3.024 19.700 1.00 75.94 201 ALA A CA 1
ATOM 1653 C C . ALA A 1 201 ? 6.943 -2.315 19.203 1.00 75.94 201 ALA A C 1
ATOM 1655 O O . ALA A 1 201 ? 7.453 -2.597 18.119 1.00 75.94 201 ALA A O 1
ATOM 1656 N N . ASP A 1 202 ? 7.494 -1.407 19.993 1.00 70.62 202 ASP A N 1
ATOM 1657 C CA . ASP A 1 202 ? 8.772 -0.736 19.734 1.00 70.62 202 ASP A CA 1
ATOM 1658 C C . ASP A 1 202 ? 9.967 -1.520 20.314 1.00 70.62 202 ASP A C 1
ATOM 1660 O O . ASP A 1 202 ? 11.008 -0.959 20.655 1.00 70.62 202 ASP A O 1
ATOM 1664 N N . LEU A 1 203 ? 9.840 -2.850 20.408 1.00 72.44 203 LEU A N 1
ATOM 1665 C CA . LEU A 1 203 ? 10.891 -3.728 20.922 1.00 72.44 203 LEU A CA 1
ATOM 1666 C C . LEU A 1 203 ? 11.831 -4.193 19.789 1.00 72.44 203 LEU A C 1
ATOM 1668 O O . LEU A 1 203 ? 11.361 -4.532 18.702 1.00 72.44 203 LEU A O 1
ATOM 1672 N N . PRO A 1 204 ? 13.149 -4.343 20.034 1.00 58.38 204 PRO A N 1
ATOM 1673 C CA . PRO A 1 204 ? 14.113 -4.778 19.011 1.00 58.38 204 PRO A CA 1
ATOM 1674 C C . PRO A 1 204 ? 13.819 -6.141 18.357 1.00 58.38 204 PRO A C 1
ATOM 1676 O O . PRO A 1 204 ? 14.407 -6.473 17.332 1.00 58.38 204 PRO A O 1
ATOM 1679 N N . ILE A 1 205 ? 12.947 -6.948 18.968 1.00 62.16 205 ILE A N 1
ATOM 1680 C CA . ILE A 1 205 ? 12.692 -8.354 18.620 1.00 62.16 205 ILE A CA 1
ATOM 1681 C C . ILE A 1 205 ? 11.341 -8.529 17.894 1.00 62.16 205 ILE A C 1
ATOM 1683 O O . ILE A 1 205 ? 11.033 -9.619 17.412 1.00 62.16 205 ILE A O 1
ATOM 1687 N N . VAL A 1 206 ? 10.511 -7.481 17.790 1.00 55.84 206 VAL A N 1
ATOM 1688 C CA . VAL A 1 206 ? 9.161 -7.6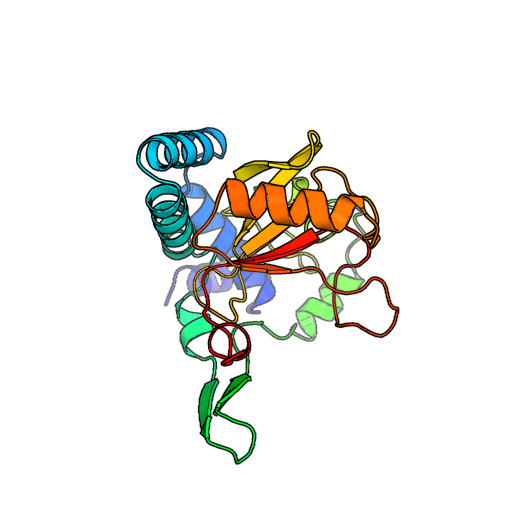11 17.217 1.00 55.84 206 VAL A CA 1
ATOM 1689 C C . VAL A 1 206 ? 9.114 -7.323 15.713 1.00 55.84 206 VAL A C 1
ATOM 1691 O O . VAL A 1 206 ? 8.879 -6.209 15.252 1.00 55.84 206 VAL A O 1
ATOM 1694 N N . GLY A 1 207 ? 9.261 -8.398 14.935 1.00 52.72 207 GLY A N 1
ATOM 1695 C CA . GLY A 1 207 ? 8.931 -8.449 13.508 1.00 52.72 207 GLY A CA 1
ATOM 1696 C C . GLY A 1 207 ? 9.883 -7.666 12.594 1.00 52.72 207 GLY A C 1
ATOM 1697 O O . GLY A 1 207 ? 10.551 -6.723 12.998 1.00 52.72 207 GLY A O 1
ATOM 1698 N N . GLY A 1 208 ? 9.947 -8.047 11.314 1.00 54.34 208 GLY A N 1
ATOM 1699 C CA . GLY A 1 208 ? 10.743 -7.367 10.274 1.00 54.34 208 GLY A CA 1
ATOM 1700 C C . GLY A 1 208 ? 10.191 -5.992 9.862 1.00 54.34 208 GLY A C 1
ATOM 1701 O O . GLY A 1 208 ? 10.127 -5.680 8.672 1.00 54.34 208 GLY A O 1
ATOM 1702 N N . SER A 1 209 ? 9.717 -5.222 10.835 1.00 59.50 209 SER A N 1
ATOM 1703 C CA . SER A 1 209 ? 8.986 -3.970 10.689 1.00 59.50 209 SER A CA 1
ATOM 1704 C C . SER A 1 209 ? 9.930 -2.812 10.378 1.00 59.50 209 SER A C 1
ATOM 1706 O O . SER A 1 209 ? 11.080 -2.778 10.814 1.00 59.50 209 SER A O 1
ATOM 1708 N N . ILE A 1 210 ? 9.438 -1.822 9.633 1.00 72.75 210 ILE A N 1
ATOM 1709 C CA . ILE A 1 210 ? 10.164 -0.569 9.395 1.00 72.75 210 ILE A CA 1
ATOM 1710 C C . ILE A 1 210 ? 9.986 0.305 10.642 1.00 72.75 210 ILE A C 1
ATOM 1712 O O . ILE A 1 210 ? 9.120 1.170 10.676 1.00 72.75 210 ILE A O 1
ATOM 1716 N N . LEU A 1 211 ? 10.780 0.059 11.687 1.00 83.56 211 LEU A N 1
ATOM 1717 C CA . LEU A 1 211 ? 10.707 0.823 12.945 1.00 83.56 211 LEU A CA 1
ATOM 1718 C C . LEU A 1 211 ? 11.191 2.275 12.793 1.00 83.56 211 LEU A C 1
ATOM 1720 O O . LEU A 1 211 ? 10.957 3.116 13.655 1.00 83.56 211 LEU A O 1
ATOM 1724 N N . THR A 1 212 ? 11.849 2.590 11.676 1.00 88.06 212 THR A N 1
ATOM 1725 C CA . THR A 1 212 ? 12.356 3.932 11.370 1.00 88.06 212 THR A CA 1
ATOM 1726 C C . THR A 1 212 ? 11.268 4.910 10.926 1.00 88.06 212 THR A C 1
ATOM 1728 O O . THR A 1 212 ? 11.547 6.099 10.833 1.00 88.06 212 THR A O 1
ATOM 1731 N N . HIS A 1 213 ? 10.056 4.429 10.628 1.00 93.44 213 HIS A N 1
ATOM 1732 C CA . HIS A 1 213 ? 8.924 5.255 10.202 1.00 93.44 213 HIS A CA 1
ATOM 1733 C C . HIS A 1 213 ? 7.658 4.790 10.927 1.00 93.44 213 HIS A C 1
ATOM 1735 O O . HIS A 1 213 ? 7.229 3.653 10.745 1.00 93.44 213 HIS A O 1
ATOM 1741 N N . GLU A 1 214 ? 7.059 5.661 11.735 1.00 94.56 214 GLU A N 1
ATOM 1742 C CA . GLU A 1 214 ? 5.825 5.412 12.475 1.00 94.56 214 GLU A CA 1
ATOM 1743 C C . GLU A 1 214 ? 4.681 4.997 11.535 1.00 94.56 214 GLU A C 1
ATOM 1745 O O . GLU A 1 214 ? 4.297 5.723 10.612 1.00 94.56 214 GLU A O 1
ATOM 1750 N N . HIS A 1 215 ? 4.153 3.795 11.763 1.00 95.88 215 HIS A N 1
ATOM 1751 C CA . HIS A 1 215 ? 3.046 3.248 10.995 1.00 95.88 215 HIS A CA 1
ATOM 1752 C C . HIS A 1 215 ? 2.272 2.194 11.785 1.00 95.88 215 HIS A C 1
ATOM 1754 O O . HIS A 1 215 ? 2.795 1.540 12.686 1.00 95.88 215 HIS A O 1
ATOM 1760 N N . PHE A 1 216 ? 1.034 1.979 11.364 1.00 95.62 216 PHE A N 1
ATOM 1761 C CA . PHE A 1 216 ? 0.126 0.966 11.865 1.00 95.62 216 PHE A CA 1
ATOM 1762 C C . PHE A 1 216 ? -0.298 0.035 10.734 1.00 95.62 216 PHE A C 1
ATOM 1764 O O . PHE A 1 216 ? -0.324 0.407 9.557 1.00 95.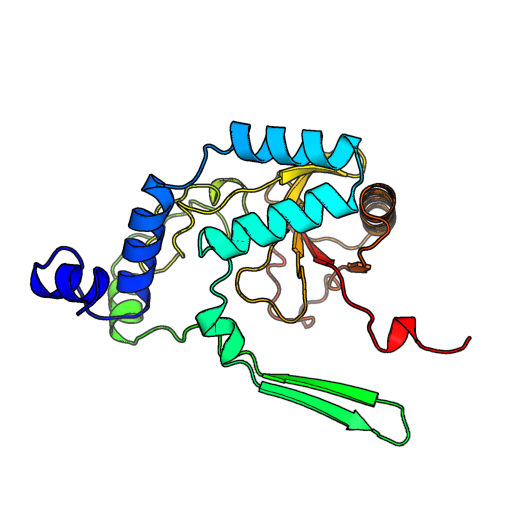62 216 PHE A O 1
ATOM 1771 N N . GLN A 1 217 ? -0.621 -1.196 11.104 1.00 94.31 217 GLN A N 1
ATOM 1772 C CA . GLN A 1 217 ? -1.110 -2.234 10.209 1.00 94.31 217 GLN A CA 1
ATOM 1773 C C . GLN A 1 217 ? -2.597 -2.424 10.477 1.00 94.31 217 GLN A C 1
ATOM 1775 O O . GLN A 1 217 ? -3.004 -2.565 11.626 1.00 94.31 217 GLN A O 1
ATOM 1780 N N . GLY A 1 218 ? -3.410 -2.447 9.432 1.00 93.94 218 GLY A N 1
ATOM 1781 C CA . GLY A 1 218 ? -4.848 -2.617 9.575 1.00 93.94 218 GLY A CA 1
ATOM 1782 C C . GLY A 1 218 ? -5.484 -3.246 8.353 1.00 93.94 218 GLY A C 1
ATOM 1783 O O . GLY A 1 218 ? -4.802 -3.752 7.464 1.00 93.94 218 GLY A O 1
ATOM 1784 N N . GLY A 1 219 ? -6.805 -3.208 8.299 1.00 94.19 219 GLY A N 1
ATOM 1785 C CA . GLY A 1 219 ? -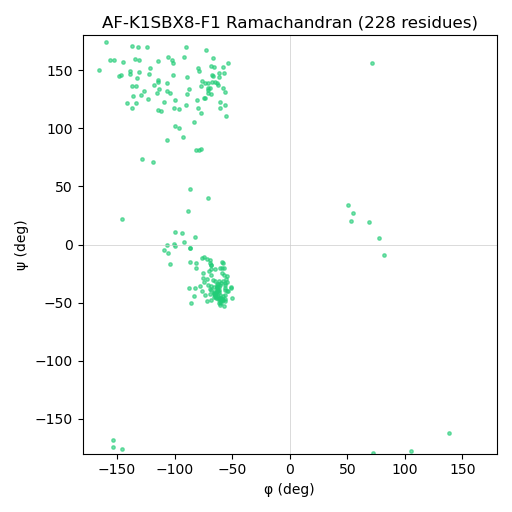7.575 -3.658 7.147 1.00 94.19 219 GLY A CA 1
ATOM 1786 C C . GLY A 1 219 ? -8.804 -4.443 7.560 1.00 94.19 219 GLY A C 1
ATOM 1787 O O . GLY A 1 219 ? -9.240 -4.390 8.710 1.00 94.19 219 GLY A O 1
ATOM 1788 N N . ARG A 1 220 ? -9.367 -5.194 6.615 1.00 93.25 220 ARG A N 1
ATOM 1789 C CA . ARG A 1 220 ? -10.640 -5.886 6.810 1.00 93.25 220 ARG A CA 1
ATOM 1790 C C . ARG A 1 220 ? -10.451 -7.385 6.973 1.00 93.25 220 ARG A C 1
ATOM 1792 O O . ARG A 1 220 ? -10.497 -8.153 6.009 1.00 93.25 220 ARG A O 1
ATOM 1799 N N . TYR A 1 221 ? -10.281 -7.807 8.219 1.00 88.88 221 TYR A N 1
ATOM 1800 C CA . TYR A 1 221 ? -10.187 -9.216 8.575 1.00 88.88 221 TYR A CA 1
ATOM 1801 C C . TYR A 1 221 ? -10.756 -9.480 9.966 1.00 88.88 221 TYR A C 1
ATOM 1803 O O . TYR A 1 221 ? -10.611 -8.659 10.865 1.00 88.88 221 TYR A O 1
ATOM 1811 N N . SER A 1 222 ? -11.382 -10.643 10.142 1.00 85.50 222 SER A N 1
ATOM 1812 C CA . SER A 1 222 ? -11.813 -11.124 11.454 1.00 85.50 222 SER A CA 1
ATOM 1813 C C . SER A 1 222 ? -10.785 -12.130 11.957 1.00 85.50 222 SER A C 1
ATOM 1815 O O . SER A 1 222 ? -10.782 -13.281 11.515 1.00 85.50 222 SER A O 1
ATOM 1817 N N . PHE A 1 223 ? -9.914 -11.710 12.873 1.00 82.50 223 PHE A N 1
ATOM 1818 C CA . PHE A 1 223 ? -8.951 -12.614 13.499 1.00 82.50 223 PHE A CA 1
ATOM 1819 C C . PHE A 1 223 ? -9.634 -13.564 14.490 1.00 82.50 223 PHE A C 1
ATOM 1821 O O . PHE A 1 223 ? -10.795 -13.386 14.861 1.00 82.50 223 PHE A O 1
ATOM 1828 N N . ALA A 1 224 ? -8.906 -14.595 14.932 1.00 80.56 224 ALA A N 1
ATOM 1829 C CA . ALA A 1 224 ? -9.359 -15.474 16.010 1.00 80.56 224 ALA A CA 1
ATOM 1830 C C . ALA A 1 224 ? -9.735 -14.675 17.271 1.00 80.56 224 ALA A C 1
ATOM 1832 O O . ALA A 1 224 ? -10.785 -14.929 17.846 1.00 80.56 224 ALA A O 1
ATOM 1833 N N . LEU A 1 225 ? -8.959 -13.634 17.602 1.00 79.19 225 LEU A N 1
ATOM 1834 C CA . LEU A 1 225 ? -9.243 -12.723 18.715 1.00 79.19 225 LEU A CA 1
ATOM 1835 C C . LEU A 1 225 ? -10.633 -12.071 18.617 1.00 79.19 225 LEU A C 1
ATOM 1837 O O . LEU A 1 225 ? -11.317 -11.948 19.621 1.00 79.19 225 LEU A O 1
ATOM 1841 N N . ASN A 1 226 ? -11.084 -11.693 17.416 1.00 79.19 226 ASN A N 1
ATOM 1842 C CA . ASN A 1 226 ? -12.406 -11.083 17.220 1.00 79.19 226 ASN A CA 1
ATOM 1843 C C . ASN A 1 226 ? -13.569 -12.057 17.470 1.00 79.19 226 ASN A C 1
ATOM 1845 O O . ASN A 1 226 ? -14.706 -11.618 17.594 1.00 79.19 226 ASN A O 1
ATOM 1849 N N . ARG A 1 227 ? -13.294 -13.366 17.464 1.00 75.75 227 ARG A N 1
ATOM 1850 C CA . ARG A 1 227 ? -14.280 -14.441 17.633 1.00 75.75 227 ARG A CA 1
ATOM 1851 C C . ARG A 1 227 ? -14.190 -15.101 19.009 1.00 75.75 227 ARG A C 1
ATOM 1853 O O . ARG A 1 227 ? -14.932 -16.043 19.257 1.00 75.75 227 ARG A O 1
ATOM 1860 N N . ALA A 1 228 ? -13.261 -14.661 19.855 1.00 75.88 228 ALA A N 1
ATOM 1861 C CA . ALA A 1 228 ? -13.129 -15.186 21.202 1.00 75.88 228 ALA A CA 1
ATOM 1862 C C . ALA A 1 228 ? -14.348 -14.765 22.032 1.00 75.88 228 ALA A C 1
ATOM 1864 O O . ALA A 1 228 ? -14.715 -13.589 22.049 1.00 75.88 228 ALA A O 1
ATOM 1865 N N . GLU A 1 229 ? -14.976 -15.732 22.695 1.00 75.75 229 GLU A N 1
ATOM 1866 C CA . GLU A 1 229 ? -15.983 -15.456 23.717 1.00 75.75 229 GLU A CA 1
ATOM 1867 C C . GLU A 1 229 ? -15.278 -14.880 24.957 1.00 75.75 229 GLU A C 1
ATOM 1869 O O . GLU A 1 229 ? -14.174 -15.313 25.299 1.00 75.75 229 GLU A O 1
ATOM 1874 N N . VAL A 1 230 ? -15.888 -13.861 25.573 1.00 62.62 230 VAL A N 1
ATOM 1875 C CA . VAL A 1 230 ? -15.409 -13.212 26.809 1.00 62.62 230 VAL A CA 1
ATOM 1876 C C . VAL A 1 230 ? -16.085 -13.847 28.011 1.00 62.62 230 VAL A C 1
ATOM 1878 O O . VAL A 1 230 ? -17.327 -13.997 27.951 1.00 62.62 230 VAL A O 1
#

Secondary structure (DSSP, 8-state):
--HHHHHHHTTSSSS-SHHHHHHHHHHHHHTTSPPHHHHHHHHHHHHHH-HHHHHHHHHHHHHHTTSS-HHHHTT-EEEEEEETTEEEEEEE---SPPPPHHHHHHHHHSPP--SSSSSSSGGGTT---BTTB---TT---EEEEETTEEEEEEE-SS-SSTT-EEEEESS------SHHHHHHHHHHHHH-TT-EEE---SSTTS-S--TTS-EEEEES---TGGG---